Protein AF-A0A7S1NV22-F1 (afdb_monomer)

Mean predicted aligned error: 14.34 Å

Structure (mmCIF, N/CA/C/O backbone):
data_AF-A0A7S1NV22-F1
#
_entry.id   AF-A0A7S1NV22-F1
#
loop_
_atom_site.group_PDB
_atom_site.id
_atom_site.type_symbol
_atom_site.label_atom_id
_atom_site.label_alt_id
_atom_site.label_comp_id
_atom_site.label_asym_id
_atom_site.label_entity_id
_atom_site.label_seq_id
_atom_site.pdbx_PDB_ins_code
_atom_site.Cartn_x
_atom_site.Cartn_y
_atom_site.Cartn_z
_atom_site.occupancy
_atom_site.B_iso_or_equiv
_atom_site.auth_seq_id
_atom_site.auth_comp_id
_atom_site.auth_asym_id
_atom_site.auth_atom_id
_atom_site.pdbx_PDB_model_num
ATOM 1 N N . CYS A 1 1 ? 23.373 -39.199 11.343 1.00 38.97 1 CYS A N 1
ATOM 2 C CA . CYS A 1 1 ? 24.051 -37.891 11.417 1.00 38.97 1 CYS A CA 1
ATOM 3 C C . CYS A 1 1 ? 23.145 -36.847 10.790 1.00 38.97 1 CYS A C 1
ATOM 5 O O . CYS A 1 1 ? 22.967 -36.859 9.581 1.00 38.97 1 CYS A O 1
ATOM 7 N N . CYS A 1 2 ? 22.502 -36.034 11.625 1.00 33.00 2 CYS A N 1
ATOM 8 C CA . CYS A 1 2 ? 21.705 -34.892 11.197 1.00 33.00 2 CYS A CA 1
ATOM 9 C C . CYS A 1 2 ? 22.649 -33.734 10.852 1.00 33.00 2 CYS A C 1
ATOM 11 O O . CYS A 1 2 ? 23.480 -33.371 11.679 1.00 33.00 2 CYS A O 1
ATOM 13 N N . SER A 1 3 ? 22.509 -33.147 9.669 1.00 29.89 3 SER A N 1
ATOM 14 C CA . SER A 1 3 ? 23.080 -31.836 9.341 1.00 29.89 3 SER A CA 1
ATOM 15 C C . SER A 1 3 ? 22.153 -31.182 8.315 1.00 29.89 3 SER A C 1
ATOM 17 O O . SER A 1 3 ? 22.157 -31.561 7.151 1.00 29.89 3 SER A O 1
ATOM 19 N N . VAL A 1 4 ? 21.115 -30.502 8.808 1.00 33.91 4 VAL A N 1
ATOM 20 C CA . VAL A 1 4 ? 21.044 -29.033 8.934 1.00 33.91 4 VAL A CA 1
ATOM 21 C C . VAL A 1 4 ? 20.677 -28.412 7.585 1.00 33.91 4 VAL A C 1
ATOM 23 O O . VAL A 1 4 ? 21.527 -28.055 6.776 1.00 33.91 4 VAL A O 1
ATOM 26 N N . PHE A 1 5 ? 19.364 -28.281 7.380 1.00 37.69 5 PHE A N 1
ATOM 27 C CA . PHE A 1 5 ? 18.789 -27.253 6.524 1.00 37.69 5 PHE A CA 1
ATOM 28 C C . PHE A 1 5 ? 19.169 -25.901 7.130 1.00 37.69 5 PHE A C 1
ATOM 30 O O . PHE A 1 5 ? 18.538 -25.429 8.074 1.00 37.69 5 PHE A O 1
ATOM 37 N N . ALA A 1 6 ? 20.234 -25.294 6.618 1.00 34.22 6 ALA A N 1
ATOM 38 C CA . ALA A 1 6 ? 20.423 -23.866 6.767 1.00 34.22 6 ALA A CA 1
ATOM 39 C C . ALA A 1 6 ? 19.482 -23.196 5.761 1.00 34.22 6 ALA A C 1
ATOM 41 O O . ALA A 1 6 ? 19.847 -22.972 4.608 1.00 34.22 6 ALA A O 1
ATOM 42 N N . SER A 1 7 ? 18.251 -22.913 6.195 1.00 38.38 7 SER A N 1
ATOM 43 C CA . SER A 1 7 ? 17.445 -21.858 5.587 1.00 38.38 7 SER A CA 1
ATOM 44 C C . SER A 1 7 ? 18.186 -20.550 5.823 1.00 38.38 7 SER A C 1
ATOM 46 O O . SER A 1 7 ? 17.995 -19.875 6.832 1.00 38.38 7 SER A O 1
ATOM 48 N N . ALA A 1 8 ? 19.104 -20.231 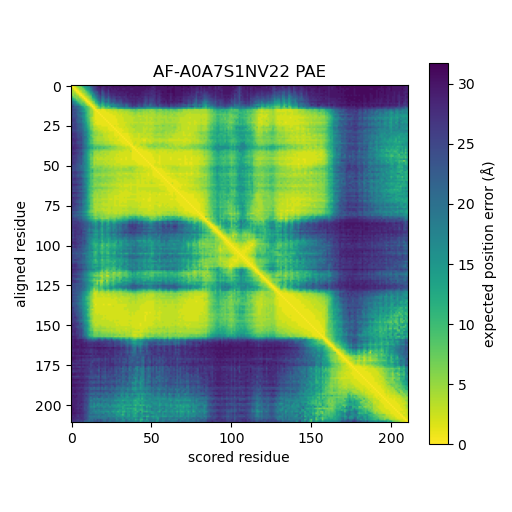4.916 1.00 34.72 8 ALA A N 1
ATOM 49 C CA . ALA A 1 8 ? 19.590 -18.880 4.772 1.00 34.72 8 ALA A CA 1
ATOM 50 C C . ALA A 1 8 ? 18.394 -18.054 4.295 1.00 34.72 8 ALA A C 1
ATOM 52 O O . ALA A 1 8 ? 18.071 -18.045 3.108 1.00 34.72 8 ALA A O 1
ATOM 53 N N . SER A 1 9 ? 17.715 -17.392 5.232 1.00 39.25 9 SER A N 1
ATOM 54 C CA . SER A 1 9 ? 16.997 -16.165 4.917 1.00 39.25 9 SER A CA 1
ATOM 55 C C . SER A 1 9 ? 18.034 -15.224 4.325 1.00 39.25 9 SER A C 1
ATOM 57 O O . SER A 1 9 ? 18.808 -14.594 5.047 1.00 39.25 9 SER A O 1
ATOM 59 N N . VAL A 1 10 ? 18.109 -15.212 2.996 1.00 38.22 10 VAL A N 1
ATOM 60 C CA . VAL A 1 10 ? 18.767 -14.153 2.250 1.00 38.22 10 VAL A CA 1
ATOM 61 C C . VAL A 1 10 ? 17.981 -12.907 2.623 1.00 38.22 10 VAL A C 1
ATOM 63 O O . VAL A 1 10 ? 16.886 -12.682 2.119 1.00 38.22 10 VAL A O 1
ATOM 66 N N . LEU A 1 11 ? 18.500 -12.151 3.589 1.00 37.88 11 LEU A N 1
ATOM 67 C CA . LEU A 1 11 ? 18.188 -10.740 3.718 1.00 37.88 11 LEU A CA 1
ATOM 68 C C . LEU A 1 11 ? 18.584 -10.138 2.374 1.00 37.88 11 LEU A C 1
ATOM 70 O O . LEU A 1 11 ? 19.763 -9.897 2.112 1.00 37.88 11 LEU A O 1
ATOM 74 N N . SER A 1 12 ? 17.594 -10.042 1.492 1.00 42.19 12 SER A N 1
ATOM 75 C CA . SER A 1 12 ? 17.649 -9.300 0.249 1.00 42.19 12 SER A CA 1
ATOM 76 C C . SER A 1 12 ? 18.013 -7.874 0.644 1.00 42.19 12 SER A C 1
ATOM 78 O O . SER A 1 12 ? 17.199 -7.110 1.155 1.00 42.19 12 SER A O 1
ATOM 80 N N . CYS A 1 13 ? 19.302 -7.542 0.568 1.00 49.03 13 CYS A N 1
ATOM 81 C CA . CYS A 1 13 ? 19.748 -6.169 0.720 1.00 49.03 13 CYS A CA 1
ATOM 82 C C . CYS A 1 13 ? 19.205 -5.412 -0.488 1.00 49.03 13 CYS A C 1
ATOM 84 O O . CYS A 1 13 ? 19.872 -5.389 -1.517 1.00 49.03 13 CYS A O 1
ATOM 86 N N . MET A 1 14 ? 18.005 -4.839 -0.359 1.00 59.22 14 MET A N 1
ATOM 87 C CA . MET A 1 14 ? 17.357 -4.042 -1.399 1.00 59.22 14 MET A CA 1
ATOM 88 C C . MET A 1 14 ? 18.345 -3.131 -2.115 1.00 59.22 14 MET A C 1
ATOM 90 O O . MET A 1 14 ? 18.885 -2.184 -1.529 1.00 59.22 14 MET A O 1
ATOM 94 N N . VAL A 1 15 ? 18.518 -3.373 -3.407 1.00 75.06 15 VAL A N 1
ATOM 95 C CA . VAL A 1 15 ? 19.441 -2.641 -4.277 1.00 75.06 15 VAL A CA 1
ATOM 96 C C . VAL A 1 15 ? 18.712 -1.476 -4.960 1.00 75.06 15 VAL A C 1
ATOM 98 O O . VAL A 1 15 ? 18.814 -1.268 -6.164 1.00 75.06 15 VAL A O 1
ATOM 101 N N . LEU A 1 16 ? 17.925 -0.707 -4.202 1.00 77.06 16 LEU A N 1
ATOM 102 C CA . LEU A 1 16 ? 17.315 0.536 -4.688 1.00 77.06 16 LEU A CA 1
ATOM 103 C C . LEU A 1 16 ? 18.110 1.737 -4.182 1.00 77.06 16 LEU A C 1
ATOM 105 O O . LEU A 1 16 ? 18.299 1.904 -2.970 1.00 77.06 16 LEU A O 1
ATOM 109 N N . ASN A 1 17 ? 18.542 2.595 -5.104 1.00 81.19 17 ASN A N 1
ATOM 110 C CA . ASN A 1 17 ? 19.184 3.860 -4.761 1.00 81.19 17 ASN A CA 1
ATOM 111 C C . ASN A 1 17 ? 18.153 4.909 -4.298 1.00 81.19 17 ASN A C 1
ATOM 113 O O . ASN A 1 17 ? 16.945 4.750 -4.484 1.00 81.19 17 ASN A O 1
ATOM 117 N N . ASP A 1 18 ? 18.630 6.000 -3.699 1.00 84.25 18 ASP A N 1
ATOM 118 C CA . ASP A 1 18 ? 17.756 7.024 -3.112 1.00 84.25 18 ASP A CA 1
ATOM 119 C C . ASP A 1 18 ? 16.859 7.718 -4.148 1.00 84.25 18 ASP A C 1
ATOM 121 O O . ASP A 1 18 ? 15.716 8.051 -3.845 1.00 84.25 18 ASP A O 1
ATOM 125 N N . ALA A 1 19 ? 17.326 7.891 -5.389 1.00 82.50 19 ALA A N 1
ATOM 126 C CA . ALA A 1 19 ? 16.520 8.486 -6.455 1.00 82.50 19 ALA A CA 1
ATOM 127 C C . ALA A 1 19 ? 15.375 7.556 -6.895 1.00 82.50 19 ALA A C 1
ATOM 129 O O . ALA A 1 19 ? 14.257 8.016 -7.133 1.00 82.50 19 ALA A O 1
ATOM 130 N N . GLN A 1 20 ? 15.632 6.248 -6.967 1.00 80.00 20 GLN A N 1
ATOM 131 C CA . GLN A 1 20 ? 14.621 5.233 -7.271 1.00 80.00 20 GLN A CA 1
ATOM 132 C C . GLN A 1 20 ? 13.588 5.127 -6.146 1.00 80.00 20 GLN A C 1
ATOM 134 O O . GLN A 1 20 ? 12.390 5.109 -6.429 1.00 80.00 20 GLN A O 1
ATOM 139 N N . LYS A 1 21 ? 14.037 5.138 -4.883 1.00 87.00 21 LYS A N 1
ATOM 140 C CA . LYS A 1 21 ? 13.158 5.178 -3.703 1.00 87.00 21 LYS A CA 1
ATOM 141 C C . LYS A 1 21 ? 12.282 6.426 -3.707 1.00 87.00 21 LYS A C 1
ATOM 143 O O . LYS A 1 21 ? 11.070 6.294 -3.688 1.00 87.00 21 LYS A O 1
ATOM 148 N N . ALA A 1 22 ? 12.862 7.613 -3.889 1.00 85.19 22 ALA A N 1
ATOM 149 C CA . ALA A 1 22 ? 12.105 8.865 -3.949 1.00 85.19 22 ALA A CA 1
ATOM 150 C C . ALA A 1 22 ? 11.062 8.884 -5.084 1.00 85.19 22 ALA A C 1
ATOM 152 O O . ALA A 1 22 ? 9.972 9.439 -4.933 1.00 85.19 22 ALA A O 1
ATOM 153 N N . ARG A 1 23 ? 11.373 8.267 -6.232 1.00 83.75 23 ARG A N 1
ATOM 154 C CA . ARG A 1 23 ? 10.426 8.129 -7.345 1.00 83.75 23 ARG A CA 1
ATOM 155 C C . ARG A 1 23 ? 9.271 7.186 -6.998 1.00 83.75 23 ARG A C 1
ATOM 157 O O . ARG A 1 23 ? 8.126 7.519 -7.304 1.00 83.75 23 ARG A O 1
ATOM 164 N N . LEU A 1 24 ? 9.568 6.047 -6.371 1.00 86.38 24 LEU A N 1
ATOM 165 C CA . LEU A 1 24 ? 8.563 5.100 -5.882 1.00 86.38 24 LEU A CA 1
ATOM 166 C C . LEU A 1 24 ? 7.707 5.717 -4.772 1.00 86.38 24 LEU A C 1
ATOM 168 O O . LEU A 1 24 ? 6.489 5.597 -4.828 1.00 86.38 24 LEU A O 1
ATOM 172 N N . ASP A 1 25 ? 8.315 6.449 -3.841 1.00 87.38 25 ASP A N 1
ATOM 173 C CA . ASP A 1 25 ? 7.633 7.175 -2.769 1.00 87.38 25 ASP A CA 1
ATOM 174 C C . ASP A 1 25 ? 6.666 8.223 -3.320 1.00 87.38 25 ASP A C 1
ATOM 176 O O . ASP A 1 25 ? 5.528 8.299 -2.872 1.00 87.38 25 ASP A O 1
ATOM 180 N N . GLY A 1 26 ? 7.076 9.015 -4.316 1.00 83.69 26 GLY A N 1
ATOM 181 C CA . GLY A 1 26 ? 6.196 10.016 -4.928 1.00 83.69 26 GLY A CA 1
ATOM 182 C C . GLY A 1 26 ? 4.988 9.395 -5.634 1.00 83.69 26 GLY A C 1
ATOM 183 O O . GLY A 1 26 ? 3.874 9.917 -5.560 1.00 83.69 26 GLY A O 1
ATOM 184 N N . TRP A 1 27 ? 5.193 8.252 -6.289 1.00 82.94 27 TRP A N 1
ATOM 185 C CA . TRP A 1 27 ? 4.106 7.498 -6.904 1.00 82.94 27 TRP A CA 1
ATOM 186 C C . TRP A 1 27 ? 3.176 6.895 -5.840 1.00 82.94 27 TRP A C 1
ATOM 188 O O . TRP A 1 27 ? 1.965 7.107 -5.887 1.00 82.94 27 TRP A O 1
ATOM 198 N N . PHE A 1 28 ? 3.746 6.237 -4.826 1.00 86.25 28 PHE A N 1
ATOM 199 C CA . PHE A 1 28 ? 3.011 5.634 -3.713 1.00 86.25 28 PHE A CA 1
ATOM 200 C C . PHE A 1 28 ? 2.220 6.679 -2.922 1.00 86.25 28 PHE A C 1
ATOM 202 O O . PHE A 1 28 ? 1.076 6.436 -2.550 1.00 86.25 28 PHE A O 1
ATOM 209 N N . ALA A 1 29 ? 2.788 7.869 -2.714 1.00 85.69 29 ALA A N 1
ATOM 210 C CA . ALA A 1 29 ? 2.139 8.975 -2.019 1.00 85.69 29 ALA A CA 1
ATOM 211 C C . ALA A 1 29 ? 0.829 9.404 -2.689 1.00 85.69 29 ALA A C 1
ATOM 213 O O . ALA A 1 29 ? -0.107 9.766 -1.982 1.00 85.69 29 ALA A O 1
ATOM 214 N N . THR A 1 30 ? 0.746 9.326 -4.021 1.00 80.56 30 THR A N 1
ATOM 215 C CA . THR A 1 30 ? -0.483 9.663 -4.754 1.00 80.56 30 THR A CA 1
ATOM 216 C C . THR A 1 30 ? -1.611 8.710 -4.356 1.00 80.56 30 THR A C 1
ATOM 218 O O . THR A 1 30 ? -2.653 9.153 -3.888 1.00 80.56 30 THR A O 1
ATOM 221 N N . VAL A 1 31 ? -1.355 7.400 -4.415 1.00 84.06 31 VAL A N 1
ATOM 222 C CA . VAL A 1 31 ? -2.334 6.370 -4.028 1.00 84.06 31 VAL A CA 1
ATOM 223 C C . VAL A 1 31 ? -2.648 6.421 -2.528 1.00 84.06 31 VAL A C 1
ATOM 225 O O . VAL A 1 31 ? -3.796 6.292 -2.107 1.00 84.06 31 VAL A O 1
ATOM 228 N N . ARG A 1 32 ? -1.627 6.658 -1.699 1.00 87.75 32 ARG A N 1
ATOM 229 C CA . ARG A 1 32 ? -1.755 6.746 -0.240 1.00 87.75 32 ARG A CA 1
ATOM 230 C C . ARG A 1 32 ? -2.692 7.870 0.195 1.00 87.75 32 ARG A C 1
ATOM 232 O O . ARG A 1 32 ? -3.459 7.674 1.133 1.00 87.75 32 AR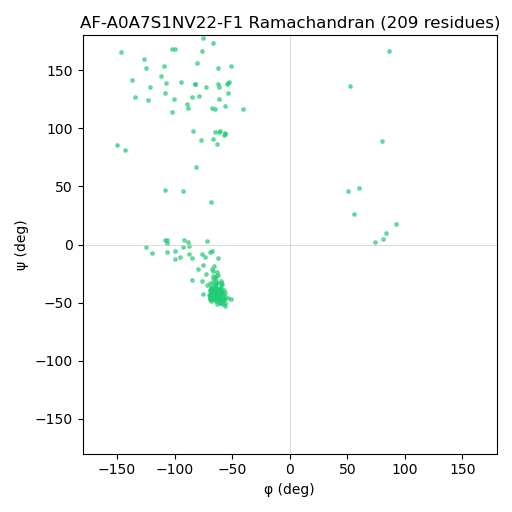G A O 1
ATOM 239 N N . VAL A 1 33 ? -2.608 9.043 -0.436 1.00 87.12 33 VAL A N 1
ATOM 240 C CA . VAL A 1 33 ? -3.471 10.189 -0.108 1.00 87.12 33 VAL A CA 1
ATOM 241 C C . VAL A 1 33 ? -4.934 9.850 -0.375 1.00 87.12 33 VAL A C 1
ATOM 243 O O . VAL A 1 33 ? -5.769 10.091 0.497 1.00 87.12 33 VAL A O 1
ATOM 246 N N . ASP A 1 34 ? -5.223 9.230 -1.519 1.00 86.62 34 ASP A N 1
ATOM 247 C CA . ASP A 1 34 ? -6.585 8.842 -1.893 1.00 86.62 34 ASP A CA 1
ATOM 248 C C . ASP A 1 34 ? -7.173 7.827 -0.904 1.00 86.62 34 ASP A C 1
ATOM 250 O O . ASP A 1 34 ? -8.305 7.993 -0.445 1.00 86.62 34 ASP A O 1
ATOM 254 N N . ILE A 1 35 ? -6.381 6.824 -0.503 1.00 86.94 35 ILE A N 1
ATOM 255 C CA . ILE A 1 35 ? -6.800 5.810 0.475 1.00 86.94 35 ILE A CA 1
ATOM 256 C C . ILE A 1 35 ? -7.035 6.434 1.859 1.00 86.94 35 ILE A C 1
ATOM 258 O O . ILE A 1 35 ? -8.066 6.184 2.484 1.00 86.94 35 ILE A O 1
ATOM 262 N N . LYS A 1 36 ? -6.123 7.291 2.342 1.00 85.75 36 LYS A N 1
ATOM 263 C CA . LYS A 1 36 ? -6.256 7.923 3.669 1.00 85.75 36 LYS A CA 1
ATOM 264 C C . LYS A 1 36 ? -7.429 8.893 3.772 1.00 85.75 36 LYS A C 1
ATOM 266 O O . LYS A 1 36 ? -7.962 9.083 4.863 1.00 85.75 36 LYS A O 1
ATOM 271 N N . ALA A 1 37 ? -7.853 9.491 2.662 1.00 85.81 37 ALA A N 1
ATOM 272 C CA . ALA A 1 37 ? -8.975 10.422 2.653 1.00 85.81 37 ALA A CA 1
ATOM 273 C C . ALA A 1 37 ? -10.328 9.763 3.003 1.00 85.81 37 ALA A C 1
ATOM 275 O O . ALA A 1 37 ? -11.253 10.474 3.393 1.00 85.81 37 ALA A O 1
ATOM 276 N N . GLN A 1 38 ? -10.450 8.431 2.910 1.00 80.94 38 GLN A N 1
ATOM 277 C CA . GLN A 1 38 ? -11.713 7.706 3.127 1.00 80.94 38 GLN A CA 1
ATOM 278 C C . GLN A 1 38 ? -11.996 7.327 4.593 1.00 80.94 38 GLN A C 1
ATOM 280 O O . GLN A 1 38 ? -13.043 6.747 4.886 1.00 80.94 38 GLN A O 1
ATOM 285 N N . GLY A 1 39 ? -11.092 7.657 5.523 1.00 79.94 39 GLY A N 1
ATOM 286 C CA . GLY A 1 39 ? -11.188 7.275 6.937 1.00 79.94 39 GLY A CA 1
ATOM 287 C C . GLY A 1 39 ? -10.598 5.892 7.242 1.00 79.94 39 GLY A C 1
ATOM 288 O O . GLY A 1 39 ? -10.312 5.109 6.338 1.00 79.94 39 GLY A O 1
ATOM 289 N N . SER A 1 40 ? -10.398 5.593 8.530 1.00 74.62 40 SER A N 1
ATOM 290 C CA . SER A 1 40 ? -9.600 4.440 8.987 1.00 74.62 40 SER A CA 1
ATOM 291 C C . SER A 1 40 ? -10.154 3.083 8.544 1.00 74.62 40 SER A C 1
ATOM 293 O O . SER A 1 40 ? -9.394 2.262 8.039 1.00 74.62 40 SER A O 1
ATOM 295 N N . SER A 1 41 ? -11.469 2.853 8.648 1.00 74.75 41 SER A N 1
ATOM 296 C CA . SER A 1 41 ? -12.079 1.568 8.267 1.00 74.75 41 SER A CA 1
ATOM 297 C C . SER A 1 41 ? -11.943 1.286 6.766 1.00 74.75 41 SER A C 1
ATOM 299 O O . SER A 1 41 ? -11.567 0.187 6.367 1.00 74.75 41 SER A O 1
ATOM 301 N N . SER A 1 42 ? -12.209 2.287 5.924 1.00 82.38 42 SER A N 1
ATOM 302 C CA . SER A 1 42 ? -12.081 2.184 4.465 1.00 82.38 42 SER A CA 1
ATOM 303 C C . SER A 1 42 ? -10.621 2.023 4.038 1.00 82.38 42 SER A C 1
ATOM 305 O O . SER A 1 42 ? -10.310 1.222 3.157 1.00 82.38 42 SER A O 1
ATOM 307 N N . ALA A 1 43 ? -9.710 2.744 4.701 1.00 82.75 43 ALA A N 1
ATOM 308 C CA . ALA A 1 43 ? -8.279 2.621 4.462 1.00 82.75 43 ALA A CA 1
ATOM 309 C C . ALA A 1 43 ? -7.764 1.215 4.800 1.00 82.75 43 ALA A C 1
ATOM 311 O O . ALA A 1 43 ? -7.013 0.644 4.012 1.00 82.75 43 ALA A O 1
ATOM 312 N N . LEU A 1 44 ? -8.203 0.633 5.922 1.00 83.06 44 LEU A N 1
ATOM 313 C CA . LEU A 1 44 ? -7.850 -0.731 6.319 1.00 83.06 44 LEU A CA 1
ATOM 314 C C . LEU A 1 44 ? -8.252 -1.752 5.244 1.00 83.06 44 LEU A C 1
ATOM 316 O O . LEU A 1 44 ? -7.403 -2.512 4.779 1.00 83.06 44 LEU A O 1
ATOM 320 N N . VAL A 1 45 ? -9.509 -1.706 4.789 1.00 83.88 45 VAL A N 1
ATOM 321 C CA . VAL A 1 45 ? -10.021 -2.594 3.728 1.00 83.88 45 VAL A CA 1
ATOM 322 C C . VAL A 1 45 ? -9.223 -2.431 2.433 1.00 83.88 45 VAL A C 1
ATOM 324 O O . VAL A 1 45 ? -8.865 -3.418 1.791 1.00 83.88 45 VAL A O 1
ATOM 327 N N . ALA A 1 46 ? -8.898 -1.195 2.049 1.00 86.81 46 ALA A N 1
ATOM 328 C CA . ALA A 1 46 ? -8.121 -0.926 0.845 1.00 86.81 46 ALA A CA 1
ATOM 329 C C . ALA A 1 46 ? -6.691 -1.479 0.926 1.00 86.81 46 ALA A C 1
ATOM 331 O O . ALA A 1 46 ? -6.234 -2.115 -0.023 1.00 86.81 46 ALA A O 1
ATOM 332 N N . TRP A 1 47 ? -5.992 -1.299 2.052 1.00 89.50 47 TRP A N 1
ATOM 333 C CA . TRP A 1 47 ? -4.640 -1.842 2.230 1.00 89.50 47 TRP A CA 1
ATOM 334 C C . TRP A 1 47 ? -4.629 -3.374 2.309 1.00 89.50 47 TRP A C 1
ATOM 336 O O . TRP A 1 47 ? -3.754 -3.998 1.708 1.00 89.50 47 TRP A O 1
ATOM 346 N N . GLN A 1 48 ? -5.627 -3.990 2.953 1.00 85.25 48 GLN A N 1
ATOM 347 C CA . GLN A 1 48 ? -5.812 -5.449 2.938 1.00 85.25 48 GLN A CA 1
ATOM 348 C C . GLN A 1 48 ? -6.044 -5.971 1.516 1.00 85.25 48 GLN A C 1
ATOM 350 O O . GLN A 1 48 ? -5.424 -6.947 1.100 1.00 85.25 48 GLN A O 1
ATOM 355 N N . ALA A 1 49 ? -6.869 -5.278 0.729 1.00 86.62 49 ALA A N 1
ATOM 356 C CA . ALA A 1 49 ? -7.113 -5.622 -0.666 1.00 86.62 49 ALA A CA 1
ATOM 357 C C . ALA A 1 49 ? -5.854 -5.483 -1.546 1.00 86.62 49 ALA A C 1
ATOM 359 O O . ALA A 1 49 ? -5.673 -6.244 -2.497 1.00 86.62 49 ALA A O 1
ATOM 360 N N . VAL A 1 50 ? -4.938 -4.555 -1.243 1.00 89.19 50 VAL A N 1
ATOM 361 C CA . VAL A 1 50 ? -3.629 -4.505 -1.921 1.00 89.19 50 VAL A CA 1
ATOM 362 C C . VAL A 1 50 ? -2.771 -5.724 -1.562 1.00 89.19 50 VAL A C 1
ATOM 364 O O . VAL A 1 50 ? -2.116 -6.280 -2.444 1.00 89.19 50 VAL A O 1
ATOM 367 N N . ALA A 1 51 ? -2.781 -6.143 -0.295 1.00 84.94 51 ALA A N 1
ATOM 368 C CA . ALA A 1 51 ? -1.942 -7.228 0.214 1.00 84.94 51 ALA A CA 1
ATOM 369 C C . ALA A 1 51 ? -2.428 -8.637 -0.181 1.00 84.94 51 ALA A C 1
ATOM 371 O O . ALA A 1 51 ? -1.597 -9.530 -0.364 1.00 84.94 51 ALA A O 1
ATOM 372 N N . ASP A 1 52 ? -3.741 -8.842 -0.342 1.00 83.38 52 ASP A N 1
ATOM 373 C CA . ASP A 1 52 ? -4.341 -10.161 -0.568 1.00 83.38 52 ASP A CA 1
ATOM 374 C C . ASP A 1 52 ? -5.386 -10.156 -1.704 1.00 83.38 52 ASP A C 1
ATOM 376 O O . ASP A 1 52 ? -6.352 -9.388 -1.727 1.00 83.38 52 ASP A O 1
ATOM 380 N N . ASP A 1 53 ? -5.195 -11.062 -2.666 1.00 82.75 53 ASP A N 1
ATOM 381 C CA . ASP A 1 53 ? -6.045 -11.229 -3.848 1.00 82.75 53 ASP A CA 1
ATOM 382 C C . ASP A 1 53 ? -7.480 -11.667 -3.522 1.00 82.75 53 ASP A C 1
ATOM 384 O O . ASP A 1 53 ? -8.416 -11.262 -4.216 1.00 82.75 53 ASP A O 1
ATOM 388 N N . LYS A 1 54 ? -7.680 -12.482 -2.482 1.00 80.88 54 LYS A N 1
ATOM 389 C CA . LYS A 1 54 ? -9.015 -12.912 -2.046 1.00 80.88 54 LYS A CA 1
ATOM 390 C C . LYS A 1 54 ? -9.785 -11.743 -1.449 1.00 80.88 54 LYS A C 1
ATOM 392 O O . LYS A 1 54 ? -10.949 -11.549 -1.798 1.00 80.88 54 LYS A O 1
ATOM 397 N N . TYR A 1 55 ? -9.122 -10.941 -0.615 1.00 78.94 55 TYR A N 1
ATOM 398 C CA . TYR A 1 55 ? -9.706 -9.721 -0.058 1.00 78.94 55 TYR A CA 1
ATOM 399 C C . TYR A 1 55 ? -10.083 -8.732 -1.147 1.00 78.94 55 TYR A C 1
ATOM 401 O O . TYR A 1 55 ? -11.183 -8.186 -1.127 1.00 78.94 55 TYR A O 1
ATOM 409 N N . PHE A 1 56 ? -9.214 -8.554 -2.142 1.00 88.88 56 PHE A N 1
ATOM 410 C CA . PHE A 1 56 ? -9.508 -7.693 -3.280 1.00 88.88 56 PHE A CA 1
ATOM 411 C C . PHE A 1 56 ? -10.786 -8.103 -4.018 1.00 88.88 56 PHE A C 1
ATOM 413 O O . PHE A 1 56 ? -11.635 -7.257 -4.296 1.00 88.88 56 PHE A O 1
ATOM 420 N N . GLN A 1 57 ? -10.949 -9.397 -4.305 1.00 86.69 57 GLN A N 1
ATOM 421 C CA . GLN A 1 57 ? -12.145 -9.903 -4.983 1.00 86.69 57 GLN A CA 1
ATOM 422 C C . GLN A 1 57 ? -13.408 -9.720 -4.138 1.00 86.69 57 GLN A C 1
ATOM 424 O O . GLN A 1 57 ? -14.442 -9.328 -4.672 1.00 86.69 57 GLN A O 1
ATOM 429 N N . ALA A 1 58 ? -13.326 -9.971 -2.830 1.00 77.94 58 ALA A N 1
ATOM 430 C CA . ALA A 1 58 ? -14.457 -9.817 -1.919 1.00 77.94 58 ALA A CA 1
ATOM 431 C C . ALA A 1 58 ? -14.860 -8.345 -1.707 1.00 77.94 58 ALA A C 1
ATOM 433 O O . ALA A 1 58 ? -16.041 -8.049 -1.543 1.00 77.94 58 ALA A O 1
ATOM 434 N N . ALA A 1 59 ? -13.894 -7.422 -1.730 1.00 83.50 59 ALA A N 1
ATOM 435 C CA . ALA A 1 59 ? -14.107 -6.001 -1.460 1.00 83.50 59 ALA A CA 1
ATOM 436 C C . ALA A 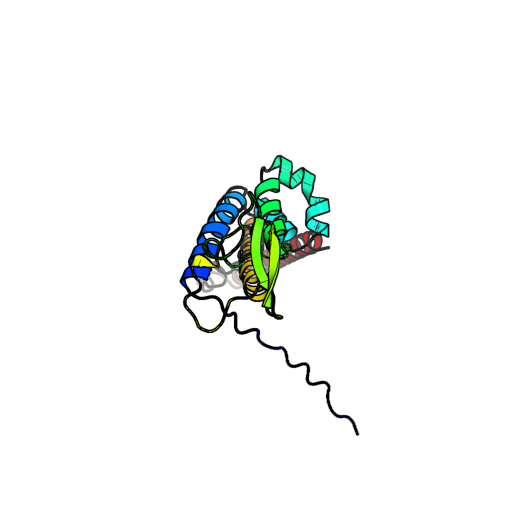1 59 ? -14.375 -5.148 -2.717 1.00 83.50 59 ALA A C 1
ATOM 438 O O . ALA A 1 59 ? -14.600 -3.946 -2.587 1.00 83.50 59 ALA A O 1
ATOM 439 N N . ALA A 1 60 ? -14.353 -5.728 -3.924 1.00 87.62 60 ALA A N 1
ATOM 440 C CA . ALA A 1 60 ? -14.369 -4.995 -5.196 1.00 87.62 60 ALA A CA 1
ATOM 441 C C . ALA A 1 60 ? -15.525 -3.981 -5.337 1.00 87.62 60 ALA A C 1
ATOM 443 O O . ALA A 1 60 ? -15.293 -2.830 -5.721 1.00 87.62 60 ALA A O 1
ATOM 444 N N . ASP A 1 61 ? -16.749 -4.386 -4.988 1.00 85.44 61 ASP A N 1
ATOM 445 C CA . ASP A 1 61 ? -17.930 -3.513 -5.046 1.00 85.44 61 ASP A CA 1
ATOM 446 C C . ASP A 1 61 ? -17.809 -2.358 -4.037 1.00 85.44 61 ASP A C 1
ATOM 448 O O . ASP A 1 61 ? -17.964 -1.190 -4.394 1.00 85.44 61 ASP A O 1
ATOM 452 N N . GLY A 1 62 ? -17.410 -2.661 -2.797 1.00 84.12 62 GLY A N 1
ATOM 453 C CA . GLY A 1 62 ? -17.215 -1.654 -1.750 1.00 84.12 62 GLY A CA 1
ATOM 454 C C . GLY A 1 62 ? -16.096 -0.657 -2.069 1.00 84.12 62 GLY A C 1
ATOM 455 O O . GLY A 1 62 ? -16.238 0.538 -1.816 1.00 84.12 62 GLY A O 1
ATOM 456 N N . LEU A 1 63 ? -15.005 -1.119 -2.685 1.00 87.12 63 LEU A N 1
ATOM 457 C CA . LEU A 1 63 ? -13.928 -0.250 -3.162 1.00 87.12 63 LEU A CA 1
ATOM 458 C C . LEU A 1 63 ? -14.393 0.654 -4.306 1.00 87.12 63 LEU A C 1
ATOM 460 O O . LEU A 1 63 ? -13.916 1.783 -4.425 1.00 87.12 63 LEU A O 1
ATOM 464 N N . THR A 1 64 ? -15.311 0.181 -5.149 1.00 89.25 64 THR A N 1
ATOM 465 C CA . THR A 1 64 ? -15.884 0.977 -6.241 1.00 89.25 64 THR A CA 1
ATOM 466 C C . THR A 1 64 ? -16.768 2.090 -5.686 1.00 89.25 64 THR A C 1
ATOM 468 O O . THR A 1 64 ? -16.578 3.250 -6.051 1.00 89.25 64 THR A O 1
ATOM 471 N N . ASP A 1 65 ? -17.653 1.771 -4.739 1.00 87.75 65 ASP A N 1
ATOM 472 C CA . ASP A 1 65 ? -18.529 2.750 -4.080 1.00 87.75 65 ASP A CA 1
ATOM 473 C C . ASP A 1 65 ? -17.739 3.848 -3.342 1.00 87.75 65 ASP A C 1
ATOM 475 O O . ASP A 1 65 ? -18.165 5.002 -3.270 1.00 87.75 65 ASP A O 1
ATOM 479 N N . GLN A 1 66 ? -16.552 3.504 -2.835 1.00 83.56 66 GLN A N 1
ATOM 480 C CA . GLN A 1 66 ? -15.640 4.421 -2.141 1.00 83.56 66 GLN A CA 1
ATOM 481 C C . GLN A 1 66 ? -14.659 5.148 -3.078 1.00 83.56 66 GLN A C 1
ATOM 483 O O . GLN A 1 66 ? -13.813 5.906 -2.610 1.00 83.56 66 GLN A O 1
ATOM 488 N N . ASN A 1 67 ? -14.747 4.938 -4.398 1.00 87.94 67 ASN A N 1
ATOM 489 C CA . ASN A 1 67 ? -13.786 5.437 -5.394 1.00 87.94 67 ASN A CA 1
ATOM 490 C C . ASN A 1 67 ? -12.321 5.014 -5.133 1.00 87.94 67 ASN A C 1
ATOM 492 O O . ASN A 1 67 ? -11.387 5.681 -5.576 1.00 87.94 67 ASN A O 1
ATOM 496 N N . LEU A 1 68 ? -12.108 3.891 -4.443 1.00 88.44 68 LEU A N 1
ATOM 497 C CA . LEU A 1 68 ? -10.790 3.330 -4.125 1.00 88.44 68 LEU A CA 1
ATOM 498 C C . LEU A 1 68 ? -10.362 2.194 -5.054 1.00 88.44 68 LEU A C 1
ATOM 500 O O . LEU A 1 68 ? -9.186 1.831 -5.060 1.00 88.44 68 LEU A O 1
ATOM 504 N N . PHE A 1 69 ? -11.274 1.652 -5.865 1.00 91.75 69 PHE A N 1
ATOM 505 C CA . PHE A 1 69 ? -10.973 0.516 -6.737 1.00 91.75 69 PHE A CA 1
ATOM 506 C C . PHE A 1 69 ? -9.791 0.792 -7.674 1.00 91.75 69 PHE A C 1
ATOM 508 O O . PHE A 1 69 ? -8.850 0.007 -7.719 1.00 91.75 69 PHE A O 1
ATOM 515 N N . ALA A 1 70 ? -9.804 1.921 -8.390 1.00 88.69 70 ALA A N 1
ATOM 516 C CA . ALA A 1 70 ? -8.734 2.259 -9.326 1.00 88.69 70 ALA A CA 1
ATOM 517 C C . ALA A 1 70 ? -7.372 2.486 -8.629 1.00 88.69 70 ALA A C 1
ATOM 519 O O . ALA A 1 70 ? -6.401 1.868 -9.065 1.00 88.69 70 ALA A O 1
ATOM 520 N N . PRO A 1 71 ? -7.271 3.273 -7.536 1.00 88.31 71 PRO A N 1
ATOM 521 C CA . PRO A 1 71 ? -6.032 3.384 -6.759 1.00 88.31 71 PRO A CA 1
ATOM 522 C C . PRO A 1 71 ? -5.495 2.036 -6.240 1.00 88.31 71 PRO A C 1
ATOM 524 O O . PRO A 1 71 ? -4.305 1.744 -6.380 1.00 88.31 71 PRO A O 1
ATOM 527 N N . VAL A 1 72 ? -6.366 1.181 -5.691 1.00 89.50 72 VAL A N 1
ATOM 528 C CA . VAL A 1 72 ? -5.993 -0.155 -5.189 1.00 89.50 72 VAL A CA 1
ATOM 529 C C . VAL A 1 72 ? -5.529 -1.064 -6.329 1.00 89.50 72 VAL A C 1
ATOM 531 O O . VAL A 1 72 ? -4.479 -1.699 -6.222 1.00 89.50 72 VAL A O 1
ATOM 534 N N . GLN A 1 73 ? -6.262 -1.095 -7.445 1.00 89.81 73 GLN A N 1
ATOM 535 C CA . GLN A 1 73 ? -5.891 -1.862 -8.635 1.00 89.81 73 GLN A CA 1
ATOM 536 C C . GLN A 1 73 ? -4.528 -1.417 -9.170 1.00 89.81 73 GLN A C 1
ATOM 538 O O . GLN A 1 73 ? -3.704 -2.260 -9.504 1.00 89.81 73 GLN A O 1
ATOM 543 N N . GLN A 1 74 ? 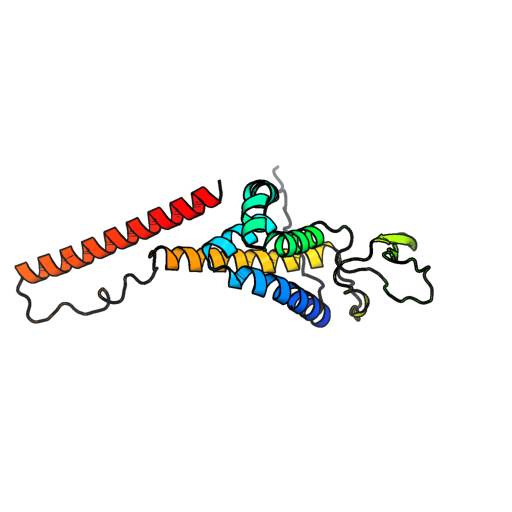-4.244 -0.114 -9.175 1.00 85.50 74 GLN A N 1
ATOM 544 C CA . GLN A 1 74 ? -2.974 0.420 -9.657 1.00 85.50 74 GLN A CA 1
ATOM 545 C C . GLN A 1 74 ? -1.770 -0.087 -8.837 1.00 85.50 74 GLN A C 1
ATOM 547 O O . GLN A 1 74 ? -0.729 -0.430 -9.404 1.00 85.50 74 GLN A O 1
ATOM 552 N N . LEU A 1 75 ? -1.905 -0.169 -7.506 1.00 86.50 75 LEU A N 1
ATOM 553 C CA . LEU A 1 75 ? -0.896 -0.768 -6.619 1.00 86.50 75 LEU A CA 1
ATOM 554 C C . LEU A 1 75 ? -0.716 -2.263 -6.876 1.00 86.50 75 LEU A C 1
ATOM 556 O O . LEU A 1 75 ? 0.413 -2.757 -6.925 1.00 86.50 75 LEU A O 1
ATOM 560 N N . ARG A 1 76 ? -1.823 -2.980 -7.064 1.00 88.56 76 ARG A N 1
ATOM 561 C CA . ARG A 1 76 ? -1.809 -4.420 -7.330 1.00 88.56 76 ARG A CA 1
ATOM 562 C C . ARG A 1 76 ? -1.172 -4.737 -8.678 1.00 88.56 76 ARG A C 1
ATOM 564 O O . ARG A 1 76 ? -0.302 -5.603 -8.738 1.00 88.56 76 ARG A O 1
ATOM 571 N N . ASP A 1 77 ? -1.509 -3.981 -9.719 1.00 84.56 77 ASP A N 1
ATOM 572 C CA . ASP A 1 77 ? -0.902 -4.097 -11.047 1.00 84.56 77 ASP A CA 1
ATOM 573 C C . ASP A 1 77 ? 0.616 -3.929 -10.969 1.00 84.56 77 ASP A C 1
ATOM 575 O O . ASP A 1 77 ? 1.350 -4.700 -11.582 1.00 84.56 77 ASP A O 1
ATOM 579 N N . LEU A 1 78 ? 1.107 -2.978 -10.165 1.00 81.38 78 LEU A N 1
ATOM 580 C CA . LEU A 1 78 ? 2.540 -2.778 -9.949 1.00 81.38 78 LEU A CA 1
ATOM 581 C C . LEU A 1 78 ? 3.203 -3.972 -9.252 1.00 81.38 78 LEU A C 1
ATOM 583 O O . LEU A 1 78 ? 4.256 -4.430 -9.700 1.00 81.38 78 LEU A O 1
ATOM 587 N N . LEU A 1 79 ? 2.595 -4.479 -8.178 1.00 83.94 79 LEU A N 1
ATOM 588 C CA . LEU A 1 79 ? 3.104 -5.626 -7.416 1.00 83.94 79 LEU A CA 1
ATOM 589 C C . LEU A 1 79 ? 3.111 -6.925 -8.235 1.00 83.94 79 LEU A C 1
ATOM 591 O O . LEU A 1 79 ? 3.946 -7.804 -8.005 1.00 83.94 79 LEU A O 1
ATOM 595 N N . GLN A 1 80 ? 2.192 -7.043 -9.193 1.00 82.12 80 GLN A N 1
ATOM 596 C CA . GLN A 1 80 ? 2.050 -8.207 -10.063 1.00 82.12 80 GLN A CA 1
ATOM 597 C C . GLN A 1 80 ? 2.776 -8.041 -11.408 1.00 82.12 80 GLN A C 1
ATOM 599 O O . GLN A 1 80 ? 2.958 -9.030 -12.121 1.00 82.12 80 GLN A O 1
ATOM 604 N N . HIS A 1 81 ? 3.254 -6.836 -11.746 1.00 77.75 81 HIS A N 1
ATOM 605 C CA . HIS A 1 81 ? 3.885 -6.576 -13.038 1.00 77.75 81 HIS A CA 1
ATOM 606 C C . HIS A 1 81 ? 5.166 -7.418 -13.222 1.00 77.75 81 HIS A C 1
ATOM 608 O O . HIS A 1 81 ? 5.992 -7.520 -12.302 1.00 77.75 81 HIS A O 1
ATOM 614 N N . PRO A 1 82 ? 5.400 -7.990 -14.419 1.00 68.06 82 PRO A N 1
ATOM 615 C CA . PRO A 1 82 ? 6.651 -8.685 -14.729 1.00 68.06 82 PRO A CA 1
ATOM 616 C C . PRO A 1 82 ? 7.865 -7.741 -14.716 1.00 68.06 82 PRO A C 1
ATOM 618 O O . PRO A 1 82 ? 8.970 -8.158 -14.390 1.00 68.06 82 PRO A O 1
ATOM 621 N N . CYS A 1 83 ? 7.663 -6.448 -14.985 1.00 70.06 83 CYS A N 1
ATOM 622 C CA . CYS A 1 83 ? 8.731 -5.445 -14.986 1.00 70.06 83 CYS A CA 1
ATOM 623 C C . CYS A 1 83 ? 8.252 -4.092 -14.424 1.00 70.06 83 CYS A C 1
ATOM 625 O O . CYS A 1 83 ? 7.873 -3.208 -15.190 1.00 70.06 83 CYS A O 1
ATOM 627 N N . PRO A 1 84 ? 8.192 -3.892 -13.096 1.00 69.69 84 PRO A N 1
ATOM 628 C CA . PRO A 1 84 ? 7.593 -2.690 -12.492 1.00 69.69 84 PRO A CA 1
ATOM 629 C C . PRO A 1 84 ? 8.382 -1.398 -12.781 1.00 69.69 84 PRO A C 1
ATOM 631 O O . PRO A 1 84 ? 7.836 -0.294 -12.768 1.00 69.69 84 PRO A O 1
ATOM 634 N N . GLN A 1 85 ? 9.672 -1.526 -13.090 1.00 64.75 85 GLN A N 1
ATOM 635 C CA . GLN A 1 85 ? 10.615 -0.412 -13.174 1.00 64.75 85 GLN A CA 1
ATOM 636 C C . GLN A 1 85 ? 10.910 0.104 -14.588 1.00 64.75 85 GLN A C 1
ATOM 638 O O . GLN A 1 85 ? 11.572 1.132 -14.696 1.00 64.75 85 GLN A O 1
ATOM 643 N N . ASN A 1 86 ? 10.406 -0.528 -15.658 1.00 62.19 86 ASN A N 1
ATOM 644 C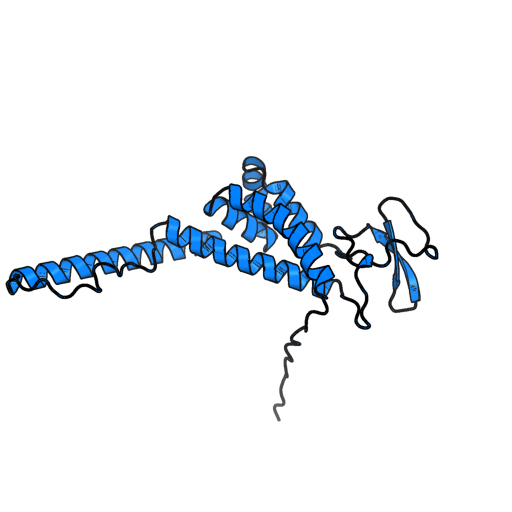 CA . ASN A 1 86 ? 10.966 -0.439 -17.020 1.00 62.19 86 ASN A CA 1
ATOM 645 C C . ASN A 1 86 ? 12.455 -0.763 -17.039 1.00 62.19 86 ASN A C 1
ATOM 647 O O . ASN A 1 86 ? 13.221 -0.214 -16.258 1.00 62.19 86 ASN A O 1
ATOM 651 N N . ARG A 1 87 ? 12.931 -1.541 -18.001 1.00 54.91 87 ARG A N 1
ATOM 652 C CA . ARG A 1 87 ? 14.368 -1.626 -18.268 1.00 54.91 87 ARG A CA 1
ATOM 653 C C . ARG A 1 87 ? 14.633 -0.911 -19.593 1.00 54.91 87 ARG A C 1
ATOM 655 O O . ARG A 1 87 ? 13.920 -1.138 -20.557 1.00 54.91 87 ARG A O 1
ATOM 662 N N . CYS A 1 88 ? 15.613 -0.006 -19.610 1.00 52.47 88 CYS A N 1
ATOM 663 C CA . CYS A 1 88 ? 16.083 0.723 -20.797 1.00 52.47 88 CYS A CA 1
ATOM 664 C C . CYS A 1 88 ? 15.062 1.616 -21.540 1.00 52.47 88 CYS A C 1
ATOM 666 O O . CYS A 1 88 ? 15.027 1.629 -22.771 1.00 52.47 88 CYS A O 1
ATOM 668 N N . LEU A 1 89 ? 14.317 2.475 -20.834 1.00 48.31 89 LEU A N 1
ATOM 669 C CA . LEU A 1 89 ? 13.674 3.612 -21.508 1.00 48.31 89 LEU A CA 1
ATOM 670 C C . LEU A 1 89 ? 14.739 4.573 -22.063 1.00 48.31 89 LEU A C 1
ATOM 672 O O . LEU A 1 89 ? 15.495 5.176 -21.306 1.00 48.31 89 LEU A O 1
ATOM 676 N N . GLY A 1 90 ? 14.783 4.719 -23.389 1.00 47.22 90 GLY A N 1
ATOM 677 C CA . GLY A 1 90 ? 15.591 5.738 -24.056 1.00 47.22 90 GLY A CA 1
ATOM 678 C C . GLY A 1 90 ? 16.999 5.323 -24.485 1.00 47.22 90 GLY A C 1
ATOM 679 O O . GLY A 1 90 ? 17.787 6.219 -24.780 1.00 47.22 90 GLY A O 1
ATOM 680 N N . CYS A 1 91 ? 17.344 4.023 -24.586 1.00 50.78 91 CYS A N 1
ATOM 681 C CA . CYS A 1 91 ? 18.537 3.690 -25.377 1.00 50.78 91 CYS A CA 1
ATOM 682 C C . CYS A 1 91 ? 18.241 4.001 -26.849 1.00 50.78 91 CYS A C 1
ATOM 684 O O . CYS A 1 91 ? 17.396 3.320 -27.431 1.00 50.78 91 CYS A O 1
ATOM 686 N N . PRO A 1 92 ? 18.960 4.937 -27.496 1.00 56.41 92 PRO A N 1
ATOM 687 C CA . PRO A 1 92 ? 18.802 5.184 -28.932 1.00 56.41 92 PRO A CA 1
ATOM 688 C C . PRO A 1 92 ? 19.172 3.955 -29.781 1.00 56.41 92 PRO A C 1
ATOM 690 O O . PRO A 1 92 ? 18.904 3.916 -30.975 1.00 56.41 92 PRO A O 1
ATOM 693 N N . CYS A 1 93 ? 19.801 2.960 -29.153 1.00 58.78 93 CYS A N 1
ATOM 694 C CA . CYS A 1 93 ? 20.248 1.711 -29.740 1.00 58.78 93 CYS A CA 1
ATOM 695 C C . CYS A 1 93 ? 19.182 0.604 -29.799 1.00 58.78 93 CYS A C 1
ATOM 697 O O . CYS A 1 93 ? 19.430 -0.420 -30.433 1.00 58.78 93 CYS A O 1
ATOM 699 N N . LEU A 1 94 ? 18.041 0.766 -29.119 1.00 64.25 94 LEU A N 1
ATOM 700 C CA . LEU A 1 94 ? 17.015 -0.270 -29.014 1.00 64.25 94 LEU A CA 1
ATOM 701 C C . LEU A 1 94 ? 15.737 0.128 -29.766 1.00 64.25 94 LEU A C 1
ATOM 703 O O . LEU A 1 94 ? 15.386 1.309 -29.798 1.00 64.25 94 LEU A O 1
ATOM 707 N N . PRO A 1 95 ? 15.032 -0.841 -30.378 1.00 64.25 95 PRO A N 1
ATOM 708 C CA . PRO A 1 95 ? 13.773 -0.573 -31.057 1.00 64.25 95 PRO A CA 1
ATOM 709 C C . PRO A 1 95 ? 12.737 -0.028 -30.068 1.00 64.25 95 PRO A C 1
ATOM 711 O O . PRO A 1 95 ? 12.580 -0.551 -28.967 1.00 64.25 95 PRO A O 1
ATOM 714 N N . SER A 1 96 ? 12.014 1.017 -30.471 1.00 60.94 96 SER A N 1
ATOM 715 C CA . SER A 1 96 ? 10.902 1.569 -29.702 1.00 60.94 96 SER A CA 1
ATOM 716 C C . SER A 1 96 ? 9.571 1.232 -30.371 1.00 60.94 96 SER A C 1
ATOM 718 O O . SER A 1 96 ? 9.422 1.283 -31.594 1.00 60.94 96 SER A O 1
ATOM 720 N N . ARG A 1 97 ? 8.584 0.873 -29.550 1.00 69.00 97 ARG A N 1
ATOM 721 C CA . ARG A 1 97 ? 7.183 0.718 -29.946 1.00 69.00 97 ARG A CA 1
ATOM 722 C C . ARG A 1 97 ? 6.327 1.358 -28.865 1.00 69.00 97 ARG A C 1
ATOM 724 O O . ARG A 1 97 ? 6.646 1.248 -27.686 1.00 69.00 97 ARG A O 1
ATOM 731 N N . GLU A 1 98 ? 5.254 2.028 -29.265 1.00 70.44 98 GLU A N 1
ATOM 732 C CA . GLU A 1 98 ? 4.324 2.650 -28.324 1.00 70.44 98 GLU A CA 1
ATOM 733 C C . GLU A 1 98 ? 3.819 1.627 -27.291 1.00 70.44 98 GLU A C 1
ATOM 735 O O . GLU A 1 98 ? 3.434 0.512 -27.652 1.00 70.44 98 GLU A O 1
ATOM 740 N N . GLY A 1 99 ? 3.889 1.991 -26.007 1.00 68.00 99 GLY A N 1
ATOM 741 C CA . GLY A 1 99 ? 3.490 1.132 -24.886 1.00 68.00 99 GLY A CA 1
ATOM 742 C C . GLY A 1 99 ? 4.449 -0.016 -24.544 1.00 68.00 99 GLY A C 1
ATOM 743 O O . GLY A 1 99 ? 4.149 -0.779 -23.630 1.00 68.00 99 GLY A O 1
ATOM 744 N N . MET A 1 100 ? 5.589 -0.150 -25.230 1.00 71.38 100 MET A N 1
ATOM 745 C CA . MET A 1 100 ? 6.562 -1.223 -25.003 1.00 71.38 100 MET A CA 1
ATOM 746 C C . MET A 1 100 ? 7.958 -0.659 -24.724 1.00 71.38 100 MET A C 1
ATOM 748 O O . MET A 1 100 ? 8.338 0.398 -25.232 1.00 71.38 100 MET A O 1
ATOM 752 N N . VAL A 1 101 ? 8.752 -1.406 -23.964 1.00 67.75 101 VAL A N 1
ATOM 753 C CA . VAL A 1 101 ? 10.170 -1.142 -23.719 1.00 67.75 101 VAL A CA 1
ATOM 754 C C . VAL A 1 101 ? 11.011 -2.325 -24.171 1.00 67.75 101 VAL A C 1
ATOM 756 O O . VAL A 1 101 ? 10.676 -3.480 -23.917 1.00 67.75 101 VAL A O 1
ATOM 759 N N . ALA A 1 102 ? 12.108 -2.021 -24.857 1.00 68.56 102 ALA A N 1
ATOM 760 C CA . ALA A 1 102 ? 13.113 -2.998 -25.235 1.00 68.56 102 ALA A CA 1
ATOM 761 C C . ALA A 1 102 ? 14.229 -3.027 -24.186 1.00 68.56 102 ALA A C 1
ATOM 763 O O . ALA A 1 102 ? 14.680 -1.974 -23.727 1.00 68.56 102 ALA A O 1
ATOM 764 N N . TYR A 1 103 ? 14.725 -4.213 -23.847 1.00 63.94 103 TYR A N 1
ATOM 765 C CA . TYR A 1 103 ? 15.867 -4.381 -22.948 1.00 63.94 103 TYR A CA 1
ATOM 766 C C . TYR A 1 103 ? 16.716 -5.592 -23.330 1.00 63.94 103 TYR A C 1
ATOM 768 O O . TYR A 1 103 ? 16.297 -6.443 -24.106 1.00 63.94 103 TYR A O 1
ATOM 776 N N . TYR A 1 104 ? 17.925 -5.662 -22.767 1.00 59.03 104 TYR A N 1
ATOM 777 C CA . TYR A 1 104 ? 18.785 -6.838 -22.880 1.00 59.03 104 TYR A CA 1
ATOM 778 C C . TYR A 1 104 ? 18.512 -7.822 -21.740 1.00 59.03 104 TYR A C 1
ATOM 780 O O . TYR A 1 104 ? 18.664 -7.464 -20.564 1.00 59.03 104 TYR A O 1
ATOM 788 N N . SER A 1 105 ? 18.127 -9.049 -22.074 1.00 60.00 105 SER A N 1
ATOM 789 C CA . SER A 1 105 ? 17.994 -10.173 -21.142 1.00 60.00 105 SER A CA 1
ATOM 790 C C . SER A 1 105 ? 19.356 -10.604 -20.574 1.00 60.00 105 SER A C 1
ATOM 792 O O . SER A 1 105 ? 20.411 -10.091 -20.959 1.00 60.00 105 SER A O 1
ATOM 794 N N . ALA A 1 106 ? 19.357 -11.526 -19.605 1.00 55.19 106 ALA A N 1
ATOM 795 C CA . ALA A 1 106 ? 20.585 -11.989 -18.942 1.00 55.19 106 ALA A CA 1
ATOM 796 C C . ALA A 1 106 ? 21.582 -12.677 -19.898 1.00 55.19 106 ALA A C 1
ATOM 798 O O . ALA A 1 106 ? 22.785 -12.655 -19.651 1.00 55.19 106 ALA A O 1
ATOM 799 N N . ASP A 1 107 ? 21.088 -13.251 -20.992 1.00 67.19 107 ASP A N 1
ATOM 800 C CA . ASP A 1 107 ? 21.862 -13.890 -22.060 1.00 67.19 107 ASP A CA 1
ATOM 801 C C . ASP A 1 107 ? 22.222 -12.932 -23.217 1.00 67.19 107 ASP A C 1
ATOM 803 O O . ASP A 1 107 ? 22.857 -13.343 -24.187 1.00 67.19 107 ASP A O 1
ATOM 807 N N . GLY A 1 108 ? 21.875 -11.643 -23.109 1.00 57.12 108 GLY A N 1
ATOM 808 C CA . GLY A 1 108 ? 22.262 -10.607 -24.069 1.00 57.12 108 GLY A CA 1
ATOM 809 C C . GLY A 1 108 ? 21.368 -10.497 -25.306 1.00 57.12 108 GLY A C 1
ATOM 810 O O . GLY A 1 108 ? 21.722 -9.766 -26.233 1.00 57.12 108 GLY A O 1
ATOM 811 N N . THR A 1 109 ? 20.217 -11.175 -25.338 1.00 73.06 109 THR A N 1
ATOM 812 C CA . THR A 1 109 ? 19.218 -10.980 -26.400 1.00 73.06 109 THR A CA 1
ATOM 813 C C . THR A 1 109 ? 18.364 -9.736 -26.144 1.00 73.06 109 THR A C 1
ATOM 815 O O . THR A 1 109 ? 18.277 -9.255 -25.016 1.00 73.06 109 THR A O 1
ATOM 818 N N . ILE A 1 110 ? 17.780 -9.167 -27.204 1.00 69.56 110 ILE A N 1
ATOM 819 C CA . ILE A 1 110 ? 16.847 -8.040 -27.078 1.00 69.56 110 ILE A CA 1
ATOM 820 C C . ILE A 1 110 ? 15.443 -8.607 -26.886 1.00 69.56 110 ILE A C 1
ATOM 822 O O . ILE A 1 110 ? 14.900 -9.241 -27.792 1.00 69.56 110 ILE A O 1
ATOM 826 N N . GLU A 1 111 ? 14.849 -8.318 -25.738 1.00 71.56 111 GLU A N 1
ATOM 827 C CA . GLU A 1 111 ? 13.468 -8.653 -25.403 1.00 71.56 111 GLU A CA 1
ATOM 828 C C . GLU A 1 111 ? 12.614 -7.380 -25.364 1.00 71.56 111 GLU A C 1
ATOM 830 O O . GLU A 1 111 ? 13.118 -6.274 -25.154 1.00 71.56 111 GLU A O 1
ATOM 835 N N . MET A 1 112 ? 11.314 -7.534 -25.621 1.00 71.81 112 MET A N 1
ATOM 836 C CA . MET A 1 112 ? 10.333 -6.448 -25.643 1.00 71.81 112 MET A CA 1
ATOM 837 C C . MET A 1 112 ? 9.217 -6.770 -24.657 1.00 71.81 112 MET A C 1
ATOM 839 O O . MET A 1 112 ? 8.549 -7.793 -24.797 1.00 71.81 112 MET A O 1
ATOM 843 N N . GLU A 1 113 ? 8.964 -5.865 -23.723 1.00 66.94 113 GLU A N 1
ATOM 844 C CA . GLU A 1 113 ? 7.915 -6.000 -22.711 1.00 66.94 113 GLU A CA 1
ATOM 845 C C . GLU A 1 113 ? 6.998 -4.776 -22.704 1.00 66.94 113 GLU A C 1
ATOM 847 O O . GLU A 1 113 ? 7.401 -3.709 -23.176 1.00 66.94 113 GLU A O 1
ATOM 852 N N . PRO A 1 114 ? 5.771 -4.892 -22.166 1.00 68.62 114 PRO A N 1
ATOM 853 C CA . PRO A 1 114 ? 4.967 -3.725 -21.834 1.00 68.62 114 PRO A CA 1
ATOM 854 C C . PRO A 1 114 ? 5.769 -2.761 -20.962 1.00 68.62 114 PRO A C 1
ATOM 856 O O . PRO A 1 114 ? 6.504 -3.186 -20.066 1.00 68.62 114 PRO A O 1
ATOM 859 N N . ALA A 1 115 ? 5.633 -1.461 -21.220 1.00 63.97 115 ALA A N 1
ATOM 860 C CA . ALA A 1 115 ? 6.269 -0.459 -20.384 1.00 63.97 115 ALA A CA 1
ATOM 861 C C . ALA A 1 115 ? 5.823 -0.646 -18.920 1.00 63.97 115 ALA A C 1
ATOM 863 O O . ALA A 1 115 ? 4.642 -0.554 -18.597 1.00 63.97 115 ALA A O 1
ATOM 864 N N . GLY A 1 116 ? 6.782 -0.905 -18.035 1.00 62.91 116 GLY A N 1
ATOM 865 C CA . GLY A 1 116 ? 6.637 -0.814 -16.595 1.00 62.91 116 GLY A CA 1
ATOM 866 C C . GLY A 1 116 ? 6.046 0.521 -16.151 1.00 62.91 116 GLY A C 1
ATOM 867 O O . GLY A 1 116 ? 6.172 1.556 -16.808 1.00 62.91 116 GLY A O 1
ATOM 868 N N . LEU A 1 117 ? 5.397 0.501 -14.997 1.00 64.56 117 LEU A N 1
ATOM 869 C CA . LEU A 1 117 ? 4.507 1.583 -14.588 1.00 64.56 117 LEU A CA 1
ATOM 870 C C . LEU A 1 117 ? 5.250 2.809 -14.021 1.00 64.56 117 LEU A C 1
ATOM 872 O O . LEU A 1 117 ? 4.695 3.906 -14.035 1.00 64.56 117 LEU A O 1
ATOM 876 N N . VAL A 1 118 ? 6.501 2.659 -13.547 1.00 67.94 118 VAL A N 1
ATOM 877 C CA . VAL A 1 118 ? 7.191 3.720 -12.766 1.00 67.94 118 VAL A CA 1
ATOM 878 C C . VAL A 1 118 ? 8.491 4.249 -13.402 1.00 67.94 118 VAL A C 1
ATOM 880 O O . VAL A 1 118 ? 9.020 5.271 -12.963 1.00 67.94 118 VAL A O 1
ATOM 883 N N . ALA A 1 119 ? 8.977 3.634 -14.487 1.00 66.75 119 ALA A N 1
ATOM 884 C CA . ALA A 1 119 ? 10.128 4.119 -15.271 1.00 66.75 119 ALA A CA 1
ATOM 885 C C . ALA A 1 119 ? 11.403 4.454 -14.456 1.00 66.75 119 ALA A C 1
ATOM 887 O O . ALA A 1 119 ? 12.030 5.490 -14.664 1.00 66.75 119 ALA A O 1
ATOM 888 N N . LEU A 1 120 ? 11.807 3.572 -13.538 1.00 68.19 120 LEU A N 1
ATOM 889 C CA . LEU A 1 120 ? 12.975 3.742 -12.665 1.00 68.19 120 LEU A CA 1
ATOM 890 C C . LEU A 1 120 ? 14.330 3.520 -13.365 1.00 68.19 120 LEU A C 1
ATOM 892 O O . LEU A 1 120 ? 15.356 3.939 -12.832 1.00 68.19 120 LEU A O 1
ATOM 896 N N . SER A 1 121 ? 14.371 2.871 -14.537 1.00 61.56 121 SER A N 1
ATOM 897 C CA . SER A 1 121 ? 15.642 2.561 -15.231 1.00 61.56 121 SER A CA 1
ATOM 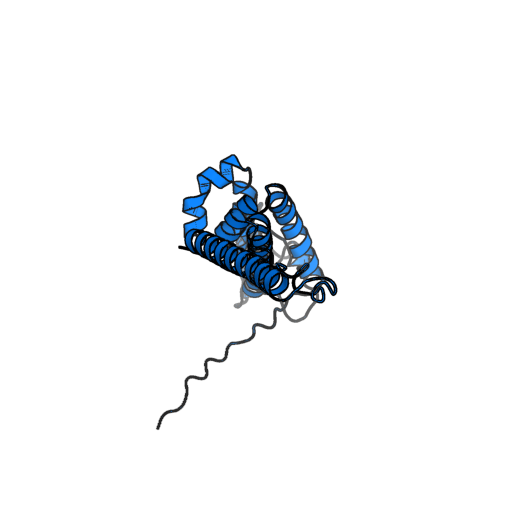898 C C . SER A 1 121 ? 16.463 3.767 -15.675 1.00 61.56 121 SER A C 1
ATOM 900 O O . SER A 1 121 ? 17.671 3.632 -15.841 1.00 61.56 121 SER A O 1
ATOM 902 N N . SER A 1 122 ? 15.855 4.937 -15.862 1.00 60.34 122 SER A N 1
ATOM 903 C CA . SER A 1 122 ? 16.581 6.173 -16.185 1.00 60.34 122 SER A CA 1
ATOM 904 C C . SER A 1 122 ? 17.345 6.760 -14.990 1.00 60.34 122 SER A C 1
ATOM 906 O O . SER A 1 122 ? 18.148 7.674 -15.167 1.00 60.34 122 SER A O 1
ATOM 908 N N . LEU A 1 123 ? 17.103 6.238 -13.783 1.00 62.75 123 LEU A N 1
ATOM 909 C CA . LEU A 1 123 ? 17.678 6.699 -12.515 1.00 62.75 123 LEU A CA 1
ATOM 910 C C . LEU A 1 123 ? 18.748 5.739 -11.969 1.00 62.75 123 LEU A C 1
ATOM 912 O O . LEU A 1 123 ? 19.260 5.939 -10.867 1.00 62.75 123 LEU A O 1
ATOM 916 N N . ASP A 1 124 ? 19.071 4.682 -12.714 1.00 64.00 124 ASP A N 1
ATOM 917 C CA . ASP A 1 124 ? 20.060 3.682 -12.324 1.00 64.00 124 ASP A CA 1
ATOM 918 C C . ASP A 1 124 ? 21.475 4.152 -12.705 1.00 64.00 124 ASP A C 1
ATOM 920 O O . ASP A 1 124 ? 21.895 4.070 -13.859 1.00 64.00 124 ASP A O 1
ATOM 924 N N . THR A 1 125 ? 22.196 4.718 -11.735 1.00 59.84 125 THR A N 1
ATOM 925 C CA . THR A 1 125 ? 23.561 5.252 -11.907 1.00 59.84 125 THR A CA 1
ATOM 926 C C . THR A 1 125 ? 24.641 4.369 -11.269 1.00 59.84 125 THR A C 1
ATOM 928 O O . THR A 1 125 ? 25.822 4.718 -11.311 1.00 59.84 125 THR A O 1
ATOM 931 N N . GLY A 1 126 ? 24.256 3.232 -10.673 1.00 58.25 126 GLY A N 1
ATOM 932 C CA . GLY A 1 126 ? 25.136 2.352 -9.899 1.00 58.25 126 GLY A CA 1
ATOM 933 C C . GLY A 1 126 ? 25.597 1.087 -10.641 1.00 58.25 126 GLY A C 1
ATOM 934 O O . GLY A 1 126 ? 25.076 0.746 -11.702 1.00 58.25 126 GLY A O 1
ATOM 935 N N . PRO A 1 127 ? 26.586 0.353 -10.090 1.00 45.69 127 PRO A N 1
ATOM 936 C CA . PRO A 1 127 ? 27.053 -0.917 -10.656 1.00 45.69 127 PRO A CA 1
ATOM 937 C C . PRO A 1 127 ? 26.059 -2.071 -10.444 1.00 45.69 127 PRO A C 1
ATOM 939 O O . PRO A 1 127 ? 26.062 -3.043 -11.198 1.00 45.69 127 PRO A O 1
ATOM 942 N N . SER A 1 128 ? 25.221 -1.977 -9.413 1.00 57.31 128 SER A N 1
ATOM 943 C CA . SER A 1 128 ? 24.219 -2.969 -9.042 1.00 57.31 128 SER A CA 1
ATOM 944 C C . SER A 1 128 ? 22.844 -2.491 -9.502 1.00 57.31 128 SER A C 1
ATOM 946 O O . SER A 1 128 ? 22.350 -1.476 -9.015 1.00 57.31 128 SER A O 1
ATOM 948 N N . LYS A 1 129 ? 22.250 -3.211 -10.454 1.00 65.50 129 LYS A N 1
ATOM 949 C CA . LYS A 1 129 ? 20.963 -2.843 -11.049 1.00 65.50 129 LYS A CA 1
ATOM 950 C C . LYS A 1 129 ? 19.831 -3.365 -10.177 1.00 65.50 129 LYS A C 1
ATOM 952 O O . LYS A 1 129 ? 19.796 -4.566 -9.913 1.00 65.50 129 LYS A O 1
ATOM 957 N N . ALA A 1 130 ? 18.912 -2.486 -9.793 1.00 69.44 130 ALA A N 1
ATOM 958 C CA . ALA A 1 130 ? 17.685 -2.878 -9.111 1.00 69.44 130 ALA A CA 1
ATOM 959 C C . ALA A 1 130 ? 16.943 -3.947 -9.928 1.00 69.44 130 ALA A C 1
ATOM 961 O O . ALA A 1 130 ? 16.866 -3.875 -11.161 1.00 69.44 130 ALA A O 1
ATOM 962 N N . THR A 1 131 ? 16.397 -4.951 -9.257 1.00 73.00 131 THR A N 1
ATOM 963 C CA . THR A 1 131 ? 15.601 -6.024 -9.856 1.00 73.00 131 THR A CA 1
ATOM 964 C C . THR A 1 131 ? 14.109 -5.758 -9.682 1.00 73.00 131 THR A C 1
ATOM 966 O O . THR A 1 131 ? 13.687 -4.871 -8.939 1.00 73.00 131 THR A O 1
ATOM 969 N N . ARG A 1 132 ? 13.280 -6.535 -10.390 1.00 75.88 132 ARG A N 1
ATOM 970 C CA . ARG A 1 132 ? 11.836 -6.575 -10.130 1.00 75.88 132 ARG A CA 1
ATOM 971 C C . ARG A 1 132 ? 11.570 -6.821 -8.647 1.00 75.88 132 ARG A C 1
ATOM 973 O O . ARG A 1 132 ? 10.735 -6.135 -8.067 1.00 75.88 132 ARG A O 1
ATOM 980 N N . ASP A 1 133 ? 12.265 -7.797 -8.074 1.00 78.44 133 ASP A N 1
ATOM 981 C CA . ASP A 1 133 ? 12.010 -8.252 -6.715 1.00 78.44 133 ASP A CA 1
ATOM 982 C C . ASP A 1 133 ? 12.390 -7.171 -5.698 1.00 78.44 133 ASP A C 1
ATOM 984 O O . ASP A 1 133 ? 11.612 -6.945 -4.781 1.00 78.44 133 ASP A O 1
ATOM 988 N N . ASP A 1 134 ? 13.459 -6.396 -5.933 1.00 80.88 134 ASP A N 1
ATOM 989 C CA . ASP A 1 134 ? 13.794 -5.223 -5.106 1.00 80.88 134 ASP A CA 1
ATOM 990 C C . ASP A 1 134 ? 12.650 -4.192 -5.072 1.00 80.88 134 ASP A C 1
ATOM 992 O O . ASP A 1 134 ? 12.307 -3.653 -4.019 1.00 80.88 134 ASP A O 1
ATOM 996 N N . VAL A 1 135 ? 12.037 -3.914 -6.230 1.00 81.31 135 VAL A N 1
ATOM 997 C CA . VAL A 1 135 ? 10.921 -2.960 -6.344 1.00 81.31 135 VAL A CA 1
ATOM 998 C C . VAL A 1 135 ? 9.662 -3.504 -5.673 1.00 81.31 135 VAL A C 1
ATOM 1000 O O . VAL A 1 135 ? 9.000 -2.777 -4.934 1.00 81.31 135 VAL A O 1
ATOM 1003 N N . VAL A 1 136 ? 9.331 -4.776 -5.907 1.00 84.94 136 VAL A N 1
ATOM 1004 C CA . VAL A 1 136 ? 8.161 -5.431 -5.303 1.00 84.94 136 VAL A CA 1
ATOM 1005 C C . VAL A 1 136 ? 8.308 -5.502 -3.787 1.00 84.94 136 VAL A C 1
ATOM 1007 O O . VAL A 1 136 ? 7.374 -5.152 -3.071 1.00 84.94 136 VAL A O 1
ATOM 1010 N N . GLU A 1 137 ? 9.472 -5.916 -3.291 1.00 87.56 137 GLU A N 1
ATOM 1011 C CA . GLU A 1 137 ? 9.771 -5.981 -1.862 1.00 87.56 137 GLU A CA 1
ATOM 1012 C C . GLU A 1 137 ? 9.647 -4.589 -1.222 1.00 87.56 137 GLU A C 1
ATOM 1014 O O . GLU A 1 137 ? 9.099 -4.458 -0.128 1.00 87.56 137 GLU A O 1
ATOM 1019 N N . TYR A 1 138 ? 10.066 -3.528 -1.925 1.00 89.44 138 TYR A N 1
ATOM 1020 C CA . TYR A 1 138 ? 10.005 -2.159 -1.408 1.00 89.44 138 TYR A CA 1
ATOM 1021 C C . TYR A 1 138 ? 8.575 -1.656 -1.297 1.00 89.44 138 TYR A C 1
ATOM 1023 O O . TYR A 1 138 ? 8.181 -1.136 -0.253 1.00 89.44 138 TYR A O 1
ATOM 1031 N N . ILE A 1 139 ? 7.773 -1.858 -2.343 1.00 87.19 139 ILE A N 1
ATOM 1032 C CA . ILE A 1 139 ? 6.363 -1.469 -2.319 1.00 87.19 139 ILE A CA 1
ATOM 1033 C C . ILE A 1 139 ? 5.583 -2.298 -1.294 1.00 87.19 139 ILE A C 1
ATOM 1035 O O . ILE A 1 139 ? 4.767 -1.724 -0.578 1.00 87.19 139 ILE A O 1
ATOM 1039 N N . ARG A 1 140 ? 5.868 -3.600 -1.144 1.00 89.75 140 ARG A N 1
ATOM 1040 C CA . ARG A 1 140 ? 5.271 -4.428 -0.079 1.00 89.75 140 ARG A CA 1
ATOM 1041 C C . ARG A 1 140 ? 5.588 -3.882 1.305 1.00 89.75 140 ARG A C 1
ATOM 1043 O O . ARG A 1 140 ? 4.667 -3.641 2.071 1.00 89.75 140 ARG A O 1
ATOM 1050 N N . ALA A 1 141 ? 6.852 -3.562 1.582 1.00 89.69 141 ALA A N 1
ATOM 1051 C CA . ALA A 1 141 ? 7.232 -2.959 2.857 1.00 89.69 141 ALA A CA 1
ATOM 1052 C C . ALA A 1 141 ? 6.529 -1.609 3.111 1.00 89.69 141 ALA A C 1
ATOM 1054 O O . ALA A 1 141 ? 6.235 -1.267 4.256 1.00 89.69 141 ALA A O 1
ATOM 1055 N N . CYS A 1 142 ? 6.248 -0.823 2.065 1.00 90.62 142 CYS A N 1
ATOM 1056 C CA . CYS A 1 142 ? 5.430 0.384 2.190 1.00 90.62 142 CYS A CA 1
ATOM 1057 C C . CYS A 1 142 ? 3.966 0.065 2.524 1.00 90.62 142 CYS A C 1
ATOM 1059 O O . CYS A 1 142 ? 3.426 0.682 3.439 1.00 90.62 142 CYS A O 1
ATOM 1061 N N . VAL A 1 143 ? 3.350 -0.892 1.824 1.00 89.62 143 VAL A N 1
ATOM 1062 C CA . VAL A 1 143 ? 1.967 -1.336 2.068 1.00 89.62 143 VAL A CA 1
ATOM 1063 C C . VAL A 1 143 ? 1.811 -1.898 3.479 1.00 89.62 143 VAL A C 1
ATOM 1065 O O . VAL A 1 143 ? 0.906 -1.470 4.186 1.00 89.62 143 VAL A O 1
ATOM 1068 N N . ASP A 1 144 ? 2.719 -2.768 3.924 1.00 88.56 144 ASP A N 1
ATOM 1069 C CA . ASP A 1 144 ? 2.669 -3.393 5.251 1.00 88.56 144 ASP A CA 1
ATOM 1070 C C . ASP A 1 144 ? 2.701 -2.345 6.374 1.00 88.56 144 ASP A C 1
ATOM 1072 O O . ASP A 1 144 ? 1.940 -2.430 7.335 1.00 88.56 144 ASP A O 1
ATOM 1076 N N . ARG A 1 145 ? 3.532 -1.301 6.235 1.00 90.31 145 ARG A N 1
ATOM 1077 C CA . ARG A 1 145 ? 3.571 -0.190 7.202 1.00 90.31 145 ARG A CA 1
ATOM 1078 C C . ARG A 1 145 ? 2.267 0.600 7.248 1.00 90.31 145 ARG A C 1
ATOM 1080 O O . ARG A 1 145 ? 1.842 1.002 8.327 1.00 90.31 145 ARG A O 1
ATOM 1087 N N . GLU A 1 146 ? 1.661 0.876 6.095 1.00 90.56 146 GLU A N 1
ATOM 1088 C CA . GLU A 1 146 ? 0.391 1.609 6.051 1.00 90.56 146 GLU A CA 1
ATOM 1089 C C . GLU A 1 146 ? -0.776 0.755 6.552 1.00 90.56 146 GLU A C 1
ATOM 1091 O O . GLU A 1 146 ? -1.664 1.285 7.217 1.00 90.56 146 GLU A O 1
ATOM 1096 N N . LEU A 1 147 ? -0.748 -0.553 6.290 1.00 85.81 147 LEU A N 1
ATOM 1097 C CA . LEU A 1 147 ? -1.713 -1.507 6.822 1.00 85.81 147 LEU A CA 1
ATOM 1098 C C . LEU A 1 147 ? -1.657 -1.544 8.352 1.00 85.81 147 LEU A C 1
ATOM 1100 O O . LEU A 1 147 ? -2.694 -1.424 9.000 1.00 85.81 147 LEU A O 1
ATOM 1104 N N . GLU A 1 148 ? -0.460 -1.650 8.928 1.00 84.06 148 GLU A N 1
ATOM 1105 C CA . GLU A 1 148 ? -0.291 -1.666 10.383 1.00 84.06 148 GLU A CA 1
ATOM 1106 C C . GLU A 1 148 ? -0.758 -0.350 11.019 1.00 84.06 148 GLU A C 1
ATOM 1108 O O . GLU A 1 148 ? -1.507 -0.356 11.993 1.00 84.06 148 GLU A O 1
ATOM 1113 N N . HIS A 1 149 ? -0.426 0.789 10.406 1.00 85.69 149 HIS A N 1
ATOM 1114 C CA . HIS A 1 149 ? -0.920 2.091 10.855 1.00 85.69 149 HIS A CA 1
ATOM 1115 C C . HIS A 1 149 ? -2.453 2.191 10.795 1.00 85.69 149 HIS A C 1
ATOM 1117 O O . HIS A 1 149 ? -3.077 2.705 11.721 1.00 85.69 149 HIS A O 1
ATOM 1123 N N . ALA A 1 150 ? -3.080 1.695 9.724 1.00 82.62 150 ALA A N 1
ATOM 1124 C CA . ALA A 1 150 ? -4.536 1.698 9.592 1.00 82.62 150 ALA A CA 1
ATOM 1125 C C . ALA A 1 150 ? -5.210 0.804 10.647 1.00 82.62 150 ALA A C 1
ATOM 1127 O O . ALA A 1 150 ? -6.259 1.172 11.178 1.00 82.62 150 ALA A O 1
ATOM 1128 N N . LYS A 1 151 ? -4.596 -0.336 10.997 1.00 80.06 151 LYS A N 1
ATOM 1129 C CA . LYS A 1 151 ? -5.049 -1.192 12.105 1.00 80.06 151 LYS A CA 1
ATOM 1130 C C . LYS A 1 151 ? -4.996 -0.450 13.438 1.00 80.06 151 LYS A C 1
ATOM 1132 O O . LYS A 1 151 ? -5.979 -0.460 14.175 1.00 80.06 151 LYS A O 1
ATOM 1137 N N . GLU A 1 152 ? -3.884 0.221 13.734 1.00 79.12 152 GLU A N 1
ATOM 1138 C CA . GLU A 1 152 ? -3.731 1.016 14.959 1.00 79.12 152 GLU A CA 1
ATOM 1139 C C . GLU A 1 152 ? -4.778 2.140 15.048 1.00 79.12 152 GLU A C 1
ATOM 1141 O O . GLU A 1 152 ? -5.426 2.304 16.085 1.00 79.12 152 GLU A O 1
ATOM 1146 N N . GLU A 1 153 ? -4.998 2.882 13.958 1.00 81.44 153 GLU A N 1
ATOM 1147 C CA . GLU A 1 153 ? -6.023 3.932 13.892 1.00 81.44 153 GLU A CA 1
ATOM 1148 C C . GLU A 1 153 ? -7.435 3.375 14.101 1.00 81.44 1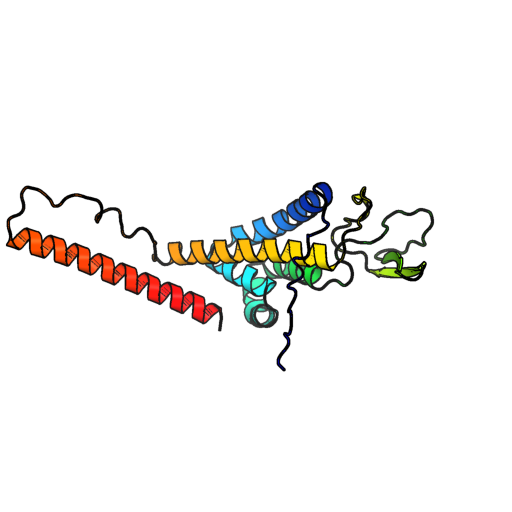53 GLU A C 1
ATOM 1150 O O . GLU A 1 153 ? -8.251 3.990 14.793 1.00 81.44 153 GLU A O 1
ATOM 1155 N N . GLU A 1 154 ? -7.729 2.201 13.541 1.00 77.31 154 GLU A N 1
ATOM 1156 C CA . GLU A 1 154 ? -9.033 1.559 13.685 1.00 77.31 154 GLU A CA 1
ATOM 1157 C C . GLU A 1 154 ? -9.283 1.066 15.116 1.00 77.31 154 GLU A C 1
ATOM 1159 O O . GLU A 1 154 ? -10.374 1.267 15.657 1.00 77.31 154 GLU A O 1
ATOM 1164 N N . VAL A 1 155 ? -8.261 0.506 15.767 1.00 71.38 155 VAL A N 1
ATOM 1165 C CA . VAL A 1 155 ? -8.291 0.134 17.190 1.00 71.38 155 VAL A CA 1
ATOM 1166 C C . VAL A 1 155 ? -8.588 1.363 18.060 1.00 71.38 155 VAL A C 1
ATOM 1168 O O . VAL A 1 155 ? -9.499 1.330 18.892 1.00 71.38 155 VAL A O 1
ATOM 1171 N N . VAL A 1 156 ? -7.909 2.488 17.811 1.00 73.81 156 VAL A N 1
ATOM 1172 C CA . VAL A 1 156 ? -8.172 3.755 18.515 1.00 73.81 156 VAL A CA 1
ATOM 1173 C C . VAL A 1 156 ? -9.600 4.253 18.261 1.00 73.81 156 VAL A C 1
ATOM 1175 O O . VAL A 1 156 ? -10.292 4.633 19.210 1.00 73.81 156 VAL A O 1
ATOM 1178 N N . ARG A 1 157 ? -10.079 4.224 17.009 1.00 74.81 157 ARG A N 1
ATOM 1179 C CA . ARG A 1 157 ? -11.435 4.667 16.634 1.00 74.81 157 ARG A CA 1
ATOM 1180 C C . ARG A 1 157 ? -12.527 3.853 17.327 1.00 74.81 157 ARG A C 1
ATOM 1182 O O . ARG A 1 157 ? -13.546 4.417 17.724 1.00 74.81 157 ARG A O 1
ATOM 1189 N N . LEU A 1 158 ? -12.330 2.544 17.474 1.00 68.38 158 LEU A N 1
ATOM 1190 C CA . LEU A 1 158 ? -13.264 1.645 18.160 1.00 68.38 158 LEU A CA 1
ATOM 1191 C C . LEU A 1 158 ? -13.289 1.843 19.687 1.00 68.38 158 LEU A C 1
ATOM 1193 O O . LEU A 1 158 ? -14.019 1.139 20.381 1.00 68.38 158 LEU A O 1
ATOM 1197 N N . GLY A 1 159 ? -12.537 2.813 20.214 1.00 61.41 159 GLY A N 1
ATOM 1198 C CA . GLY A 1 159 ? -12.479 3.108 21.643 1.00 61.41 159 GLY A CA 1
ATOM 1199 C C . GLY A 1 159 ? -11.547 2.177 22.415 1.00 61.41 159 GLY A C 1
ATOM 1200 O O . GLY A 1 159 ? -11.438 2.304 23.632 1.00 61.41 159 GLY A O 1
ATOM 1201 N N . ALA A 1 160 ? -10.826 1.287 21.728 1.00 57.69 160 ALA A N 1
ATOM 1202 C CA . ALA A 1 160 ? -9.756 0.492 22.309 1.00 57.69 160 ALA A CA 1
ATOM 1203 C C . ALA A 1 160 ? -8.472 1.330 22.359 1.00 57.69 160 ALA A C 1
ATOM 1205 O O . ALA A 1 160 ? -7.496 1.079 21.658 1.00 57.69 160 ALA A O 1
ATOM 1206 N N . THR A 1 161 ? -8.461 2.379 23.180 1.00 54.28 161 THR A N 1
ATOM 1207 C CA . THR A 1 161 ? -7.216 3.112 23.410 1.00 54.28 161 THR A CA 1
ATOM 1208 C C . THR A 1 161 ? -6.298 2.256 24.289 1.00 54.28 161 THR A C 1
ATOM 1210 O O . THR A 1 161 ? -6.707 1.682 25.297 1.00 54.28 161 THR A O 1
ATOM 1213 N N . THR A 1 162 ? -5.013 2.169 23.946 1.00 51.25 162 THR A N 1
ATOM 1214 C CA . THR A 1 162 ? -3.986 1.606 24.848 1.00 51.25 162 THR A CA 1
ATOM 1215 C C . THR A 1 162 ? -3.740 2.489 26.079 1.00 51.25 162 THR A C 1
ATOM 1217 O O . THR A 1 162 ? -3.013 2.096 26.999 1.00 51.25 162 THR A O 1
ATOM 1220 N N . ASP A 1 163 ? -4.369 3.666 26.111 1.00 52.25 163 ASP A N 1
ATOM 1221 C CA . ASP A 1 163 ? -4.210 4.705 27.117 1.00 52.25 163 ASP A CA 1
ATOM 1222 C C . ASP A 1 163 ? -5.440 4.813 28.030 1.00 52.25 163 ASP A C 1
ATOM 1224 O O . ASP A 1 163 ? -5.892 5.895 28.390 1.00 52.25 163 ASP A O 1
ATOM 1228 N N . CYS A 1 164 ? -5.925 3.675 28.525 1.00 53.78 164 CYS A N 1
ATOM 1229 C CA . CYS A 1 164 ? -6.814 3.607 29.692 1.00 53.78 164 CYS A CA 1
ATOM 1230 C C . CYS A 1 164 ? -6.100 4.003 30.999 1.00 53.78 164 CYS A C 1
ATOM 1232 O O . CYS A 1 164 ? -6.281 3.371 32.031 1.00 53.78 164 CYS A O 1
ATOM 1234 N N . LYS A 1 165 ? -5.186 4.980 30.953 1.00 52.06 165 LYS A N 1
ATOM 1235 C CA . LYS A 1 165 ? -4.141 5.199 31.965 1.00 52.06 165 LYS A CA 1
ATOM 1236 C C . LYS A 1 165 ? -4.115 6.602 32.564 1.00 52.06 165 LYS A C 1
ATOM 1238 O O . LYS A 1 165 ? -3.266 6.839 33.425 1.00 52.06 165 LYS A O 1
ATOM 1243 N N . SER A 1 166 ? -4.962 7.543 32.143 1.00 53.44 166 SER A N 1
ATOM 1244 C CA . SER A 1 166 ? -4.898 8.905 32.698 1.00 53.44 166 SER A CA 1
ATOM 1245 C C . SER A 1 166 ? -5.309 8.951 34.172 1.00 53.44 166 SER A C 1
ATOM 1247 O O . SER A 1 166 ? -4.661 9.647 34.951 1.00 53.44 166 SER A O 1
ATOM 1249 N N . GLU A 1 167 ? -6.311 8.167 34.577 1.00 52.69 167 GLU A N 1
ATOM 1250 C CA . GLU A 1 167 ? -6.815 8.156 35.961 1.00 52.69 167 GLU A CA 1
ATOM 1251 C C . GLU A 1 167 ? -6.011 7.222 36.883 1.00 52.69 167 GLU A C 1
ATOM 1253 O O . GLU A 1 167 ? -5.747 7.551 38.035 1.00 52.69 167 GLU A O 1
ATOM 1258 N N . TRP A 1 168 ? -5.459 6.136 36.335 1.00 54.72 168 TRP A N 1
ATOM 1259 C CA . TRP A 1 168 ? -4.625 5.148 37.041 1.00 54.72 168 TRP A CA 1
ATOM 1260 C C . TRP A 1 168 ? -3.270 5.671 37.513 1.00 54.72 168 TRP A C 1
ATOM 1262 O O . TRP A 1 168 ? -2.624 5.071 38.371 1.00 54.72 168 TRP A O 1
ATOM 1272 N N . LYS A 1 169 ? -2.796 6.757 36.899 1.00 53.72 169 LYS A N 1
ATOM 1273 C CA . LYS A 1 169 ? -1.531 7.409 37.257 1.00 53.72 169 LYS A CA 1
ATOM 1274 C C . LYS A 1 169 ? -1.709 8.443 38.370 1.00 53.72 169 LYS A C 1
ATOM 1276 O O . LYS A 1 169 ? -0.703 8.972 38.845 1.00 53.72 169 LYS A O 1
ATOM 1281 N N . GLN A 1 170 ? -2.946 8.757 38.768 1.00 62.94 170 GLN A N 1
ATOM 1282 C CA . GLN A 1 170 ? -3.189 9.698 39.854 1.00 62.94 170 GLN A CA 1
ATOM 1283 C C . GLN A 1 170 ? -3.064 8.998 41.213 1.00 62.94 170 GLN A C 1
ATOM 1285 O O . GLN A 1 170 ? -3.514 7.863 41.375 1.00 62.94 170 GLN A O 1
ATOM 1290 N N . PRO A 1 171 ? -2.428 9.645 42.205 1.00 66.06 171 PRO A N 1
ATOM 1291 C CA . PRO A 1 171 ? -2.396 9.107 43.557 1.00 66.06 171 PRO A CA 1
ATOM 1292 C C . PRO A 1 171 ? -3.824 9.011 44.129 1.00 66.06 171 PRO A C 1
ATOM 1294 O O . PRO A 1 171 ? -4.670 9.834 43.767 1.00 66.06 171 PRO A O 1
ATOM 1297 N N . PRO A 1 172 ? -4.086 8.068 45.057 1.00 72.88 172 PRO A N 1
ATOM 1298 C CA . PRO A 1 172 ? -5.384 7.959 45.714 1.00 72.88 172 PRO A CA 1
ATOM 1299 C C . PRO A 1 172 ? -5.782 9.297 46.350 1.00 72.88 172 PRO A C 1
ATOM 1301 O O . PRO A 1 172 ? -4.924 9.944 46.972 1.00 72.88 172 PRO A O 1
ATOM 1304 N N . PRO A 1 173 ? -7.049 9.735 46.241 1.00 78.50 173 PRO A N 1
ATOM 1305 C CA . PRO A 1 173 ? -7.466 10.990 46.845 1.00 78.50 173 PRO A CA 1
ATOM 1306 C C . PRO A 1 173 ? -7.292 10.929 48.370 1.00 78.50 173 PRO A C 1
ATOM 1308 O O . PRO A 1 173 ? -7.796 10.035 49.045 1.00 78.50 173 PRO A O 1
ATOM 1311 N N . GLN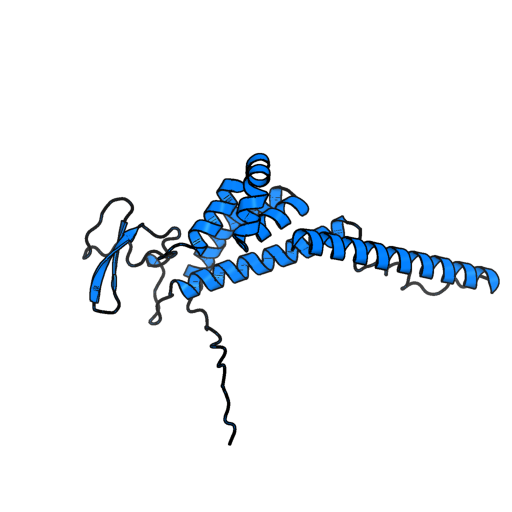 A 1 174 ? -6.554 11.892 48.929 1.00 74.25 174 GLN A N 1
ATOM 1312 C CA . GLN A 1 174 ? -6.081 11.846 50.325 1.00 74.25 174 GLN A CA 1
ATOM 1313 C C . GLN A 1 174 ? -7.184 12.005 51.389 1.00 74.25 174 GLN A C 1
ATOM 1315 O O . GLN A 1 174 ? -6.905 11.909 52.580 1.00 74.25 174 GLN A O 1
ATOM 1320 N N . HIS A 1 175 ? -8.414 12.295 50.972 1.00 83.62 175 HIS A N 1
ATOM 1321 C CA . HIS A 1 175 ? -9.554 12.612 51.835 1.00 83.62 175 HIS A CA 1
ATOM 1322 C C . HIS A 1 175 ? -10.611 11.501 51.882 1.00 83.62 175 HIS A C 1
ATOM 1324 O O . HIS A 1 175 ? -11.648 11.698 52.510 1.00 83.62 175 HIS A O 1
ATOM 1330 N N . LEU A 1 176 ? -10.366 10.364 51.225 1.00 79.50 176 LEU A N 1
ATOM 1331 C CA . LEU A 1 176 ? -11.278 9.225 51.249 1.00 79.50 176 LEU A CA 1
ATOM 1332 C C . LEU A 1 176 ? -11.071 8.389 52.512 1.00 79.50 176 LEU A C 1
ATOM 1334 O O . LEU A 1 176 ? -9.937 8.121 52.923 1.00 79.50 176 LEU A O 1
ATOM 1338 N N . ASP A 1 177 ? -12.171 7.949 53.113 1.00 82.38 177 ASP A N 1
ATOM 1339 C CA . ASP A 1 177 ? -12.135 6.899 54.124 1.00 82.38 177 ASP A CA 1
ATOM 1340 C C . ASP A 1 177 ? -11.917 5.509 53.490 1.00 82.38 177 ASP A C 1
ATOM 1342 O O . ASP A 1 177 ? -11.783 5.350 52.275 1.00 82.38 177 ASP A O 1
ATOM 1346 N N . ARG A 1 178 ? -11.828 4.470 54.327 1.00 76.69 178 ARG A N 1
ATOM 1347 C CA . ARG A 1 178 ? -11.548 3.102 53.867 1.00 76.69 178 ARG A CA 1
ATOM 1348 C C . ARG A 1 178 ? -12.610 2.568 52.902 1.00 76.69 178 ARG A C 1
ATOM 1350 O O . ARG A 1 178 ? -12.258 1.798 52.014 1.00 76.69 178 ARG A O 1
ATOM 1357 N N . GLU A 1 179 ? -13.877 2.893 53.119 1.00 81.00 179 GLU A N 1
ATOM 1358 C CA . GLU A 1 179 ? -14.988 2.374 52.316 1.00 81.00 179 GLU A CA 1
ATOM 1359 C C . GLU A 1 179 ? -15.009 3.078 50.954 1.00 81.00 179 GLU A C 1
ATOM 1361 O O . GLU A 1 179 ? -15.020 2.422 49.917 1.00 81.00 179 GLU A O 1
ATOM 1366 N N . GLN A 1 180 ? -14.803 4.393 50.958 1.00 70.00 180 GLN A N 1
ATOM 1367 C CA . GLN A 1 180 ? -14.669 5.213 49.754 1.00 70.00 180 GLN A CA 1
ATOM 1368 C C . GLN A 1 180 ? -13.425 4.872 48.917 1.00 70.00 180 GLN A C 1
ATOM 1370 O O . GLN A 1 180 ? -13.459 4.935 47.690 1.00 70.00 180 GLN A O 1
ATOM 1375 N N . LEU A 1 181 ? -12.312 4.489 49.554 1.00 69.25 181 LEU A N 1
ATOM 1376 C CA . LEU A 1 181 ? -11.122 4.000 48.847 1.00 69.25 181 LEU A CA 1
ATOM 1377 C C . LEU A 1 181 ? -11.384 2.679 48.121 1.00 69.25 181 LEU A C 1
ATOM 1379 O O . LEU A 1 181 ? -10.838 2.474 47.040 1.00 69.25 181 LEU A O 1
ATOM 1383 N N . LEU A 1 182 ? -12.190 1.787 48.703 1.00 65.38 182 LEU A N 1
ATOM 1384 C CA . LEU A 1 182 ? -12.562 0.527 48.058 1.00 65.38 182 LEU A CA 1
ATOM 1385 C C . LEU A 1 182 ? -13.476 0.783 46.859 1.00 65.38 182 LEU A C 1
ATOM 1387 O O . LEU A 1 182 ? -13.201 0.255 45.789 1.00 65.38 182 LEU A O 1
ATOM 1391 N N . GLU A 1 183 ? -14.467 1.667 46.995 1.00 76.44 183 GLU A N 1
ATOM 1392 C CA . GLU A 1 183 ? -15.319 2.089 45.873 1.00 76.44 183 GLU A CA 1
ATOM 1393 C C . GLU A 1 183 ? -14.508 2.741 44.743 1.00 76.44 183 GLU A C 1
ATOM 1395 O O . GLU A 1 183 ? -14.742 2.468 43.567 1.00 76.44 183 GLU A O 1
ATOM 1400 N N . TRP A 1 184 ? -13.511 3.562 45.087 1.00 73.31 184 TRP A N 1
ATOM 1401 C CA . TRP A 1 184 ? -12.605 4.171 44.113 1.00 73.31 184 TRP A CA 1
ATOM 1402 C C . TRP A 1 184 ? -11.746 3.126 43.383 1.00 73.31 184 TRP A C 1
ATOM 1404 O O . TRP A 1 184 ? -11.589 3.200 42.165 1.00 73.31 184 TRP A O 1
ATOM 1414 N N . VAL A 1 185 ? -11.227 2.122 44.098 1.00 73.56 185 VAL A N 1
ATOM 1415 C CA . VAL A 1 185 ? -10.487 0.999 43.494 1.00 73.56 185 VAL A CA 1
ATOM 1416 C C . VAL A 1 185 ? -11.392 0.143 42.606 1.00 73.56 185 VAL A C 1
ATOM 1418 O O . VAL A 1 185 ? -10.964 -0.244 41.519 1.00 73.56 185 VAL A O 1
ATOM 1421 N N . ASP A 1 186 ? -12.625 -0.128 43.029 1.00 76.25 186 ASP A N 1
ATOM 1422 C CA . ASP A 1 186 ? -13.596 -0.913 42.260 1.00 76.25 186 ASP A CA 1
ATOM 1423 C C . ASP A 1 186 ? -14.024 -0.184 40.979 1.00 76.25 186 ASP A C 1
ATOM 1425 O O . ASP A 1 186 ? -14.120 -0.805 39.920 1.00 76.25 186 ASP A O 1
ATOM 1429 N N . MET A 1 187 ? -14.216 1.137 41.050 1.00 78.75 187 MET A N 1
ATOM 1430 C CA . MET A 1 187 ? -14.494 1.989 39.891 1.00 78.75 187 MET A CA 1
ATOM 1431 C C . MET A 1 187 ? -13.343 1.942 38.884 1.00 78.75 187 MET A C 1
ATOM 1433 O O . MET A 1 187 ? -13.579 1.650 37.712 1.00 78.75 187 MET A O 1
ATOM 1437 N N . LEU A 1 188 ? -12.100 2.139 39.347 1.00 70.06 188 LEU A N 1
ATOM 1438 C CA . LEU A 1 188 ? -10.923 1.988 38.492 1.00 70.06 188 LEU A CA 1
ATOM 1439 C C . LEU A 1 188 ? -10.909 0.586 37.877 1.00 70.06 188 LEU A C 1
ATOM 1441 O O . LEU A 1 188 ? -10.883 0.440 36.661 1.00 70.06 188 LEU A O 1
ATOM 1445 N N . TYR A 1 189 ? -11.019 -0.471 38.680 1.00 69.56 189 TYR A N 1
ATOM 1446 C CA . TYR A 1 189 ? -10.991 -1.845 38.179 1.00 69.56 189 TYR A CA 1
ATOM 1447 C C . TYR A 1 189 ? -12.070 -2.133 37.119 1.00 69.56 189 TYR A C 1
ATOM 1449 O O . TYR A 1 189 ? -11.780 -2.795 36.118 1.00 69.56 189 TYR A O 1
ATOM 1457 N N . ALA A 1 190 ? -13.280 -1.594 37.284 1.00 71.50 190 ALA A N 1
ATOM 1458 C CA . ALA A 1 190 ? -14.352 -1.695 36.299 1.00 71.50 190 ALA A CA 1
ATOM 1459 C C . ALA A 1 190 ? -13.998 -1.003 34.970 1.00 71.50 190 ALA A C 1
ATOM 1461 O O . ALA A 1 190 ? -14.222 -1.588 33.908 1.00 71.50 190 ALA A O 1
ATOM 1462 N N . GLU A 1 191 ? -13.392 0.186 35.007 1.00 70.31 191 GLU A N 1
ATOM 1463 C CA . GLU A 1 191 ? -12.904 0.876 33.804 1.00 70.31 191 GLU A CA 1
ATOM 1464 C C . GLU A 1 191 ? -11.805 0.081 33.089 1.00 70.31 191 GLU A C 1
ATOM 1466 O O . GLU A 1 191 ? -11.815 -0.029 31.862 1.00 70.31 191 GLU A O 1
ATOM 1471 N N . TYR A 1 192 ? -10.889 -0.552 33.830 1.00 69.00 192 TYR A N 1
ATOM 1472 C CA . TYR A 1 192 ? -9.878 -1.427 33.224 1.00 69.00 192 TYR A CA 1
ATOM 1473 C C . TYR A 1 192 ? -10.492 -2.638 32.541 1.00 69.00 192 TYR A C 1
ATOM 1475 O O . TYR A 1 192 ? -10.086 -2.973 31.429 1.00 69.00 192 TYR A O 1
ATOM 1483 N N . LEU A 1 193 ? -11.471 -3.288 33.172 1.00 68.25 193 LEU A N 1
ATOM 1484 C CA . LEU A 1 193 ? -12.166 -4.418 32.560 1.00 68.25 193 LEU A CA 1
ATOM 1485 C C . LEU A 1 193 ? -12.917 -3.995 31.294 1.00 68.25 193 LEU A C 1
ATOM 1487 O O . LEU A 1 193 ? -12.824 -4.691 30.285 1.00 68.25 193 LEU A O 1
ATOM 1491 N N . GLN A 1 194 ? -13.593 -2.843 31.309 1.00 68.06 194 GLN A N 1
ATOM 1492 C CA . GLN A 1 194 ? -14.252 -2.294 30.120 1.00 68.06 194 GLN A CA 1
ATOM 1493 C C . GLN A 1 194 ? -13.254 -1.996 28.998 1.00 68.06 194 GLN A C 1
ATOM 1495 O O . GLN A 1 194 ? -13.514 -2.322 27.845 1.00 68.06 194 GLN A O 1
ATOM 1500 N N . CYS A 1 195 ? -12.089 -1.446 29.331 1.00 65.94 195 CYS A N 1
ATOM 1501 C CA . CYS A 1 195 ? -11.012 -1.207 28.379 1.00 65.94 195 CYS A CA 1
ATOM 1502 C C . CYS A 1 195 ? -10.423 -2.488 27.778 1.00 65.94 195 CYS A C 1
ATOM 1504 O O . CYS A 1 195 ? -10.197 -2.558 26.570 1.00 65.94 195 CYS A O 1
ATOM 1506 N N . GLN A 1 196 ? -10.166 -3.505 28.606 1.00 67.25 196 GLN A N 1
ATOM 1507 C CA . GLN A 1 196 ? -9.681 -4.808 28.142 1.00 67.25 196 GLN A CA 1
ATOM 1508 C C . GLN A 1 196 ? -10.706 -5.484 27.233 1.00 67.25 196 GLN A C 1
ATOM 1510 O O . GLN A 1 196 ? -10.337 -6.045 26.207 1.00 67.25 196 GLN A O 1
ATOM 1515 N N . GLU A 1 197 ? -11.990 -5.382 27.571 1.00 69.00 197 GLU A N 1
ATOM 1516 C CA . GLU A 1 197 ? -13.070 -5.946 26.769 1.00 69.00 197 GLU A CA 1
ATOM 1517 C C . GLU A 1 197 ? -13.270 -5.187 25.451 1.00 69.00 197 GLU A C 1
ATOM 1519 O O . GLU A 1 197 ? -13.368 -5.813 24.399 1.00 69.00 197 GLU A O 1
ATOM 1524 N N . ALA A 1 198 ? -13.249 -3.850 25.465 1.00 59.62 198 ALA A N 1
ATOM 1525 C CA . ALA A 1 198 ? -13.299 -3.038 24.248 1.00 59.62 198 ALA A CA 1
ATOM 1526 C C . ALA A 1 198 ? -12.118 -3.348 23.317 1.00 59.62 198 ALA A C 1
ATOM 1528 O O . ALA A 1 198 ? -12.301 -3.474 22.107 1.00 59.62 198 ALA A O 1
ATOM 1529 N N . ARG A 1 199 ? -10.921 -3.541 23.888 1.00 64.88 199 ARG A N 1
ATOM 1530 C CA . ARG A 1 199 ? -9.737 -3.989 23.153 1.00 64.88 199 ARG A CA 1
ATOM 1531 C C . ARG A 1 199 ? -9.911 -5.389 22.579 1.00 64.88 199 ARG A C 1
ATOM 1533 O O . ARG A 1 199 ? -9.666 -5.557 21.393 1.00 64.88 199 ARG A O 1
ATOM 1540 N N . ARG A 1 200 ? -10.374 -6.357 23.371 1.00 74.00 200 ARG A N 1
ATOM 1541 C CA . ARG A 1 200 ? -10.646 -7.724 22.904 1.00 74.00 200 ARG A CA 1
ATOM 1542 C C . ARG A 1 200 ? -11.642 -7.724 21.745 1.00 74.00 200 ARG A C 1
ATOM 1544 O O . ARG A 1 200 ? -11.384 -8.357 20.735 1.00 74.00 200 ARG A O 1
ATOM 1551 N N . VAL A 1 201 ? -12.744 -6.979 21.857 1.00 66.19 201 VAL A N 1
ATOM 1552 C CA . VAL A 1 201 ? -13.768 -6.864 20.803 1.00 66.19 201 VAL A CA 1
ATOM 1553 C C . VAL A 1 201 ? -13.228 -6.157 19.556 1.00 66.19 201 VAL A C 1
ATOM 1555 O O . VAL A 1 201 ? -13.587 -6.529 18.440 1.00 66.19 201 VAL A O 1
ATOM 1558 N N . ALA A 1 202 ? -12.372 -5.144 19.717 1.00 57.31 202 ALA A N 1
ATOM 1559 C CA . ALA A 1 202 ? -11.707 -4.492 18.592 1.00 57.31 202 ALA A CA 1
ATOM 1560 C C . ALA A 1 202 ? -10.715 -5.439 17.897 1.00 57.31 202 ALA A C 1
ATOM 1562 O O . ALA A 1 202 ? -10.745 -5.540 16.676 1.00 57.31 202 ALA A O 1
ATOM 1563 N N . GLU A 1 203 ? -9.893 -6.168 18.657 1.00 64.75 203 GLU A N 1
ATOM 1564 C CA . GLU A 1 203 ? -8.956 -7.177 18.144 1.00 64.75 203 GLU A CA 1
ATOM 1565 C C . GLU A 1 203 ? -9.695 -8.341 17.463 1.00 64.75 203 GLU A C 1
ATOM 1567 O O . GLU A 1 203 ? -9.288 -8.762 16.387 1.00 64.75 203 GLU A O 1
ATOM 1572 N N . GLU A 1 204 ? -10.819 -8.809 18.019 1.00 66.81 204 GLU A N 1
ATOM 1573 C CA . GLU A 1 204 ? -11.686 -9.816 17.388 1.00 66.81 204 GLU A CA 1
ATOM 1574 C C . GLU A 1 204 ? -12.291 -9.303 16.085 1.00 66.81 204 GLU A C 1
ATOM 1576 O O . GLU A 1 204 ? -12.240 -10.002 15.084 1.00 66.81 204 GLU A O 1
ATOM 1581 N N . ARG A 1 205 ? -12.789 -8.061 16.047 1.00 62.62 205 ARG A N 1
ATOM 1582 C CA . ARG A 1 205 ? -13.301 -7.465 14.805 1.00 62.62 205 ARG A CA 1
ATOM 1583 C C . ARG A 1 205 ? -12.223 -7.268 13.750 1.00 62.62 205 ARG A C 1
ATOM 1585 O O . ARG A 1 205 ? -12.508 -7.438 12.572 1.00 62.62 205 ARG A O 1
ATOM 1592 N N . VAL A 1 206 ? -11.012 -6.887 14.153 1.00 58.56 206 VAL A N 1
ATOM 1593 C CA . VAL A 1 206 ? -9.869 -6.822 13.236 1.00 58.56 206 VAL A CA 1
ATOM 1594 C C . VAL A 1 206 ? -9.537 -8.226 12.727 1.00 58.56 206 VAL A C 1
ATOM 1596 O O . VAL A 1 206 ? -9.365 -8.386 11.527 1.00 58.56 206 VAL A O 1
ATOM 1599 N N . GLY A 1 207 ? -9.544 -9.244 13.593 1.00 55.22 207 GLY A N 1
ATOM 1600 C CA . GLY A 1 207 ? -9.345 -10.643 13.204 1.00 55.22 207 GLY A CA 1
ATOM 1601 C C . GLY A 1 207 ? -10.442 -11.197 12.286 1.00 55.22 207 GLY A C 1
ATOM 1602 O O . GLY A 1 207 ? -10.140 -11.917 11.342 1.00 55.22 207 GLY A O 1
ATOM 1603 N N . ASP A 1 208 ? -11.703 -10.817 12.494 1.00 60.78 208 ASP A N 1
ATOM 1604 C CA . ASP A 1 208 ? -12.827 -11.176 11.616 1.00 60.78 208 ASP A CA 1
ATOM 1605 C C . ASP A 1 208 ? -12.706 -10.516 10.233 1.00 60.78 208 ASP A C 1
ATOM 1607 O O . ASP A 1 208 ? -13.162 -11.072 9.238 1.00 60.78 208 ASP A O 1
ATOM 1611 N N . LEU A 1 209 ? -12.080 -9.335 10.154 1.00 51.88 209 LEU A N 1
ATOM 1612 C CA . LEU A 1 209 ? -11.712 -8.695 8.887 1.00 51.88 209 LEU A CA 1
ATOM 1613 C C . LEU A 1 209 ? -10.475 -9.342 8.235 1.00 51.88 209 LEU A C 1
ATOM 1615 O O . LEU A 1 209 ? -10.155 -8.977 7.110 1.00 51.88 209 LEU A O 1
ATOM 1619 N N . GLU A 1 210 ? -9.774 -10.254 8.917 1.00 48.62 210 GLU A N 1
ATOM 1620 C CA . GLU A 1 210 ? -8.595 -11.001 8.434 1.00 48.62 210 GLU A CA 1
ATOM 1621 C C . GLU A 1 210 ? -8.875 -12.490 8.116 1.00 48.62 210 GLU A C 1
ATOM 1623 O O . GLU A 1 210 ? -8.005 -13.160 7.549 1.00 48.62 210 GLU A O 1
ATOM 1628 N N . ALA A 1 211 ? -10.078 -12.996 8.427 1.00 47.25 211 ALA A N 1
ATOM 1629 C CA . ALA A 1 211 ? -10.560 -14.347 8.100 1.00 47.25 211 ALA A CA 1
ATOM 1630 C C . ALA A 1 211 ? -11.369 -14.418 6.789 1.00 47.25 211 ALA A C 1
ATOM 1632 O O . ALA A 1 211 ? -11.293 -15.481 6.121 1.00 47.25 211 ALA A O 1
#

Secondary structure (DSSP, 8-state):
-----------------HHHHHHHHHHHHHHHHHHHTT-HHHHHHHHHHHH-HHHHHHHHHHHHHTT-HHHHHHHHHHHH-S-TT-S-TT-TTS--BTTEEEEE-TTS-EEEEEPPSS-GGGG--SSSPPPHHHHHHHHHHHHHHHHHHHHHH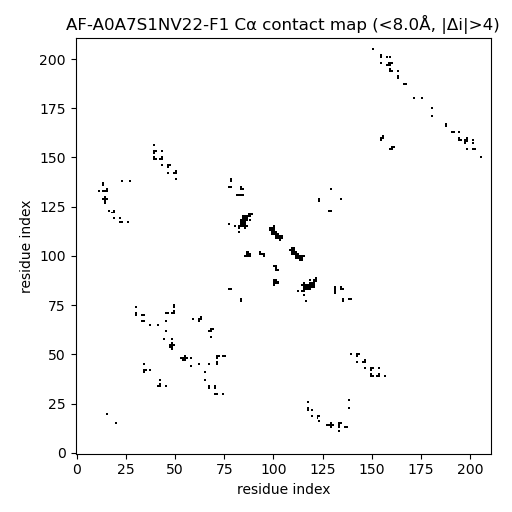HHHHTT--S-TTTTTTSPPPTT--HHHHHHHHHHHHHHHHHHHHHHHHHHHHHHHTT-

pLDDT: mean 71.45, std 14.57, range [29.89, 91.75]

Solvent-accessible surface area (backbone atoms only — not comparable to full-atom values): 12190 Å² total; per-residue (Å²): 136,92,80,78,87,76,79,72,77,74,78,75,74,64,51,67,52,71,66,40,47,52,54,51,49,58,55,49,48,56,45,49,52,61,41,58,72,63,39,44,70,55,26,32,55,46,41,46,27,49,76,31,73,68,47,31,67,75,39,44,67,63,27,49,79,67,71,40,38,66,52,37,49,55,54,37,50,46,65,68,41,90,43,33,37,30,54,50,72,81,50,91,87,49,75,81,50,93,71,40,30,29,34,71,47,98,88,67,48,84,45,76,43,69,54,24,84,66,57,40,43,78,61,67,85,63,97,66,74,62,49,53,64,41,52,40,54,50,52,47,56,53,48,54,52,52,34,52,51,24,50,53,49,37,32,44,71,67,63,24,52,95,68,84,45,77,71,76,71,52,77,79,71,90,85,55,54,77,67,54,47,48,53,52,51,51,52,50,51,51,52,52,52,52,44,53,48,38,33,49,54,41,52,48,52,53,48,63,76,72,110

Sequence (211 aa):
CCSVFASASVLSCMVLNDAQKARLDGWFATVRVDIKAQGSSSALVAWQAVADDKYFQAAADGLTDQNLFAPVQQLRDLLQHPCPQNRCLGCPCLPSREGMVAYYSADGTIEMEPAGLVALSSLDTGPSKATRDDVVEYIRACVDRELEHAKEEEVVRLGATTDCKSEWKQPPPQHLDREQLLEWVDMLYAEYLQCQEARRVAEERVGDLEA

Organism: NCBI:txid73025

Foldseek 3Di:
DDDDDPPPPPPPPQPDDPVLVVLLCVVVVVLVVLLVVLDLVSSLLLLVLLVDVVSVVVCVVVCVVSVNNVSSVVSNCLLPPPAQAAADDDPPPADDDPQKGWDADPVGDIDIDGGHDRNNNVVPPDPDDGDSVSSNVSSVVVSVVSNVVSLVRQCVVLVLDPCLDPVVPDDQDPPDDPVRSVVVVVVSVVSVVVNVVSNVVSVVVVVVSVD

Radius of gyration: 25.3 Å; Cα contacts (8 Å, |Δi|>4): 193; chains: 1; bounding box: 46×50×85 Å

Nearest PDB structures (foldseek):
  5x6z-assembly1_D  TM=3.062E-01  e=9.972E+00  Rice dwarf virus (isolate O)
  6r0w-assembly1_G  TM=1.746E-01  e=6.906E+00  Thermus thermophilus HB8
  7vau-assembly1_G  TM=1.372E-01  e=6.218E+00  Thermus thermophilus HB8